Protein 1T9H (pdb70)

Nearest PDB structures (foldseek):
  1t9h-assembly1_A  TM=1.003E+00  e=6.192E-61  Bacillus subtilis
  6zhm-assembly1_A  TM=9.299E-01  e=3.431E-29  Staphylococcus aureus subsp. aureus USA300
  6zjo-assembly1_B  TM=9.235E-01  e=2.022E-28  Staphylococcus aureus subsp. aureus USA300_FPR3757
  6zjo-assembly1_A  TM=9.291E-01  e=5.060E-28  Staphylococcus aureus subsp. aureus USA300_FPR3757
  1u0l-assembly3_C  TM=9.067E-01  e=1.145E-26  Thermotoga maritima

Foldseek 3Di:
DDPPPQPDWAKFFFFDDPDQWTWTFGPPDVDGDTATEGAPPAAPPPPDDDFGGWIFTWGDDPPDHIYTHDTDDFPFFAVVQTHTQAAEEEAEEECPPPHDDVLQVLLVLLVQLVGVYAYAYEYEQLVVDDDVVSVVVVVVVQVQVVVLPHHYYYYYLVGCLCVVVNLVVAAPGEYAYAYDPVRRLSSLCSQQPVVPRWGWHCPSNHTYINDHGCPDRDPVPDALLRRQVSRSQSVVQQVQAPDPSDSPDPDPRGRSVVCCVVVVHPPVSVVSSVVVSVSNVVVDDDD

Organism: Bacillus subtilis (strain 168) (NCBI:txid224308)

Secondary structure (DSSP, 8-state):
----TTSS--EEEEEEEETTEEEEEE-SSSS-EEEEEES-SS--S--PPP-BT-EEEEE--TTS-EEEEEEPPPS-EETTTTEE---EEEEEEESTTTTP-HHHHHHHHHHHHTTT-EEEEEEE-GGG---HHHHHHHHHHHHHHHHHT--EEE--HHHHTT-TTTGGGGTTSEEEEEESHHHHHHHHHHHH---PPP-EEEETTEEEESS-S-SS---TT--HHHHGGGSHHHHHHGGG-SSTT--SSS-SS-HHHHHHHHTSS-HHHHHHHHHHHHHHHTTS---

Radius of gyration: 22.07 Å; Cα contacts (8 Å, |Δi|>4): 524; chains: 1; bounding box: 51×62×54 Å

CATH classification: 2.40.50.140 (+2 more: 3.40.50.300, 1.10.40.50)

Solvent-accessible surface area: 15959 Å² total; per-residue (Å²): 144,240,139,131,101,60,142,92,119,11,94,12,57,0,19,58,15,88,104,31,40,18,46,0,11,15,103,82,103,152,48,97,109,74,19,71,0,76,0,108,57,78,18,96,198,71,173,69,88,5,25,0,3,0,84,1,15,10,53,13,80,90,142,138,68,0,67,0,22,80,21,78,168,52,103,17,76,8,123,176,14,47,0,0,8,3,52,6,0,0,0,0,1,0,2,31,118,86,92,22,44,14,43,61,0,0,55,12,1,2,12,0,44,47,43,115,5,92,4,0,0,0,2,5,36,23,75,86,26,165,88,116,105,47,49,76,66,6,74,54,55,1,78,24,2,87,116,34,64,20,62,6,45,44,16,36,43,193,91,9,60,66,1,74,89,0,61,90,42,1,113,113,84,3,0,0,0,2,14,26,81,56,11,2,117,56,4,4,118,53,11,33,66,176,189,230,70,4,51,4,48,66,20,57,31,4,6,0,0,47,44,42,4,17,94,74,36,111,5,85,135,10,62,59,95,84,0,10,150,10,2,17,21,1,84,110,54,42,101,79,16,126,103,238,67,14,28,7,34,194,40,85,150,8,17,0,53,89,3,19,133,98,58,105,8,84,100,36,3,29,63,18,2,49,100,2,1,68,60,3,82,105,97,106,97,213,257

InterPro domains:
  IPR004881 Ribosome biogenesis GTPase RsgA [MF_01820] (2-295)
  IPR004881 Ribosome biogenesis GTPase RsgA [PTHR32120] (3-295)
  IPR004881 Ribosome biogenesis GTPase RsgA [TIGR00157] (43-289)
  IPR004881 Ribosome biogenesis GTPase RsgA [cd01854] (77-288)
  IPR010914 RsgA GTPase domain [PF03193] (63-230)
  IPR010914 RsgA GTPase domain [PS50936] (76-226)
  IPR012340 Nucleic acid-binding, OB-fold [G3DSA:2.40.50.140] (1-65)
  IPR012340 Nucleic acid-binding, OB-fold [SSF50249] (1-66)
  IPR027417 P-loop containing nucleoside triphosphate hydrolase [G3DSA:3.40.50.300] (66-230)
  IPR027417 P-loop containing nucleoside triphosphate hydrolase [SSF52540] (68-295)
  IPR030378 Circularly permuted (CP)-type guanine nucleotide-binding (G) domain [PS51721] (67-228)
  IPR031944 Ribosome biogenesis GTPase RsgA, N-terminal [PF16745] (3-60)
  IPR031944 Ribosome biogenesis GTPase RsgA, N-terminal [cd04466] (2-72)

B-factor: mean 27.28, std 12.01, range [7.61, 81.47]

Sequence (287 aa):
ARHHHHHHMPEGKIIKALSGFYYVLDESEDSDKVIQCRGRGIFRKNKITPLVGDYVVYQAENDKEGYLMEIKERTNELIRPPICNVDQAVLVFSAVQPSFSTALLDRFLVLVEANDIQPIICITKMDLIEDQDTEDTIQAYAEDYRNIGYDVYLTSSKDQDSLADIIPHFQDKTTVFAGQSGVGKSSLLNAISPTRHVELIHTSGGLVADTPGFSSLEFTDIEEEELGYTFPDIREKSSSCKFRGCLHLKEPKCAVKQAVEDGELKQYRYDHYVEFMTEIKDRKPRY

Structure (mmCIF, N/CA/C/O backbone):
data_1T9H
#
_entry.id   1T9H
#
_cell.length_a   47.970
_cell.length_b   47.970
_cell.length_c   279.890
_cell.angle_alpha   90.00
_cell.angle_beta   90.00
_cell.angle_gamma   90.00
#
_symmetry.space_group_name_H-M   'P 43 21 2'
#
loop_
_entity.id
_entity.type
_entity.pdbx_description
1 polymer 'Probable GTPase engC'
2 non-polymer 'URANYL (VI) ION'
3 non-polymer 'ZINC ION'
4 non-polymer 'CALCIUM ION'
5 non-polymer 'ACETATE ION'
6 water water
#
loop_
_atom_site.group_PDB
_atom_site.id
_atom_site.type_symbol
_atom_site.label_atom_id
_atom_site.label_alt_id
_atom_site.label_comp_id
_atom_site.label_asym_id
_atom_site.label_entity_id
_atom_site.label_seq_id
_atom_site.pdbx_PDB_ins_code
_atom_site.Cartn_x
_atom_site.Cartn_y
_atom_site.Cartn_z
_atom_site.occupancy
_atom_site.B_iso_or_equiv
_atom_site.auth_seq_id
_atom_site.auth_comp_id
_atom_site.auth_asym_id
_atom_site.auth_atom_id
_atom_site.pdbx_PDB_model_num
ATOM 1 N N . ALA A 1 2 ? 7.332 -16.302 -18.798 1.00 26.49 -7 ALA A N 1
ATOM 2 C CA . ALA A 1 2 ? 7.104 -16.777 -17.399 1.00 25.35 -7 ALA A CA 1
ATOM 3 C C . ALA A 1 2 ? 8.356 -16.579 -16.547 1.00 23.42 -7 ALA A C 1
ATOM 4 O O . ALA A 1 2 ? 9.457 -16.439 -17.078 1.00 23.39 -7 ALA A O 1
ATOM 6 N N . ARG A 1 3 ? 8.176 -16.586 -15.229 1.00 21.25 -6 ARG A N 1
ATOM 7 C CA . ARG A 1 3 ? 9.261 -16.350 -14.281 1.00 20.99 -6 ARG A CA 1
ATOM 8 C C . ARG A 1 3 ? 10.077 -17.626 -14.201 1.00 17.99 -6 ARG A C 1
ATOM 9 O O . ARG A 1 3 ? 9.514 -18.710 -14.090 1.00 17.97 -6 ARG A O 1
ATOM 17 N N . HIS A 1 4 ? 11.398 -17.503 -14.286 1.00 15.52 -5 HIS A N 1
ATOM 18 C CA . HIS A 1 4 ? 12.280 -18.641 -14.065 1.00 12.62 -5 HIS A CA 1
ATOM 19 C C . HIS A 1 4 ? 13.630 -18.177 -13.604 1.00 12.87 -5 HIS A C 1
ATOM 20 O O . HIS A 1 4 ? 14.035 -17.046 -13.884 1.00 11.80 -5 HIS A O 1
ATOM 27 N N . HIS A 1 5 ? 14.305 -19.064 -12.891 1.00 10.77 -4 HIS A N 1
ATOM 28 C CA . HIS A 1 5 ? 15.649 -18.809 -12.357 1.00 12.52 -4 HIS A CA 1
ATOM 29 C C . HIS A 1 5 ? 15.825 -17.524 -11.559 1.00 14.83 -4 HIS A C 1
ATOM 30 O O . HIS A 1 5 ? 16.887 -16.904 -11.563 1.00 15.17 -4 HIS A O 1
ATOM 37 N N . HIS A 1 6 ? 14.776 -17.190 -10.820 1.00 16.41 -3 HIS A N 1
ATOM 38 C CA . HIS A 1 6 ? 14.743 -16.048 -9.920 1.00 19.18 -3 HIS A CA 1
ATOM 39 C C . HIS A 1 6 ? 15.893 -16.036 -8.910 1.00 18.64 -3 HIS A C 1
ATOM 40 O O . HIS A 1 6 ? 16.383 -14.969 -8.526 1.00 18.87 -3 HIS A O 1
ATOM 47 N N . HIS A 1 7 ? 16.348 -17.218 -8.501 1.00 17.36 -2 HIS A N 1
ATOM 48 C CA . HIS A 1 7 ? 17.330 -17.312 -7.420 1.00 16.03 -2 HIS A CA 1
ATOM 49 C C . HIS A 1 7 ? 18.786 -17.184 -7.872 1.00 18.75 -2 HIS A C 1
ATOM 50 O O . HIS A 1 7 ? 19.710 -17.183 -7.041 1.00 21.84 -2 HIS A O 1
ATOM 57 N N . HIS A 1 8 ? 18.994 -17.066 -9.181 1.00 16.97 -1 HIS A N 1
ATOM 58 C CA . HIS A 1 8 ? 20.341 -16.962 -9.746 1.00 17.72 -1 HIS A CA 1
ATOM 59 C C . HIS A 1 8 ? 20.776 -15.501 -9.921 1.00 19.52 -1 HIS A C 1
ATOM 60 O O . HIS A 1 8 ? 21.160 -15.055 -11.002 1.00 19.75 -1 HIS A O 1
ATOM 67 N N . HIS A 1 9 ? 20.681 -14.762 -8.829 1.00 21.52 0 HIS A N 1
ATOM 68 C CA . HIS A 1 9 ? 21.246 -13.427 -8.746 1.00 24.99 0 HIS A CA 1
ATOM 69 C C . HIS A 1 9 ? 21.687 -13.210 -7.307 1.00 25.18 0 HIS A C 1
ATOM 70 O O . HIS A 1 9 ? 21.558 -14.114 -6.472 1.00 25.13 0 HIS A O 1
ATOM 77 N N . MET A 1 10 ? 22.240 -12.033 -7.041 1.00 26.18 1 MET A N 1
ATOM 78 C CA . MET A 1 10 ? 22.734 -11.664 -5.721 1.00 27.66 1 MET A CA 1
ATOM 79 C C . MET A 1 10 ? 21.879 -10.506 -5.188 1.00 25.69 1 MET A C 1
ATOM 80 O O . MET A 1 10 ? 22.242 -9.333 -5.324 1.00 25.59 1 MET A O 1
ATOM 85 N N . PRO A 1 11 ? 20.723 -10.835 -4.616 1.00 23.40 2 PRO A N 1
ATOM 86 C CA . PRO A 1 11 ? 19.812 -9.809 -4.121 1.00 21.93 2 PRO A CA 1
ATOM 87 C C . PRO A 1 11 ? 20.353 -9.100 -2.881 1.00 21.82 2 PRO A C 1
ATOM 88 O O . PRO A 1 11 ? 21.306 -9.566 -2.251 1.00 20.14 2 PRO A O 1
ATOM 92 N N . GLU A 1 12 ? 19.726 -7.979 -2.550 1.00 22.49 3 GLU A N 1
ATOM 93 C CA . GLU A 1 12 ? 20.095 -7.194 -1.393 1.00 23.83 3 GLU A CA 1
ATOM 94 C C . GLU A 1 12 ? 18.888 -7.004 -0.497 1.00 22.36 3 GLU A C 1
ATOM 95 O O . GLU A 1 12 ? 17.745 -7.061 -0.943 1.00 20.57 3 GLU A O 1
ATOM 101 N N . GLY A 1 13 ? 19.159 -6.823 0.789 1.00 20.31 4 GLY A N 1
ATOM 102 C CA . GLY A 1 13 ? 18.109 -6.584 1.760 1.00 17.99 4 GLY A CA 1
ATOM 103 C C . GLY A 1 13 ? 18.696 -6.086 3.059 1.00 17.53 4 GLY A C 1
ATOM 104 O O . GLY A 1 13 ? 19.873 -5.744 3.120 1.00 18.69 4 GLY A O 1
ATOM 105 N N . LYS A 1 14 ? 17.855 -6.046 4.081 1.00 17.71 5 LYS A N 1
ATOM 106 C CA . LYS A 1 14 ? 18.230 -5.582 5.408 1.00 17.14 5 LYS A CA 1
ATOM 107 C C . LYS A 1 14 ? 17.887 -6.647 6.445 1.00 16.43 5 LYS A C 1
ATOM 108 O O . LYS A 1 14 ? 16.796 -7.231 6.420 1.00 16.31 5 LYS A O 1
ATOM 114 N N . ILE A 1 15 ? 18.816 -6.907 7.360 1.00 17.37 6 ILE A N 1
ATOM 115 C CA . ILE A 1 15 ? 18.525 -7.812 8.476 1.00 16.70 6 ILE A CA 1
ATOM 116 C C . ILE A 1 15 ? 17.528 -7.148 9.431 1.00 16.87 6 ILE A C 1
ATOM 117 O O . ILE A 1 15 ? 17.803 -6.074 9.997 1.00 15.66 6 ILE A O 1
ATOM 122 N N . ILE A 1 16 ? 16.381 -7.794 9.619 1.00 15.91 7 ILE A N 1
ATOM 123 C CA . ILE A 1 16 ? 15.332 -7.277 10.514 1.00 16.72 7 ILE A CA 1
ATOM 124 C C . ILE A 1 16 ? 15.169 -8.076 11.809 1.00 17.28 7 ILE A C 1
ATOM 125 O O . ILE A 1 16 ? 14.500 -7.628 12.723 1.00 15.75 7 ILE A O 1
ATOM 130 N N . LYS A 1 17 ? 15.767 -9.266 11.872 1.00 17.09 8 LYS A N 1
ATOM 131 C CA . LYS A 1 17 ? 15.732 -10.109 13.061 1.00 19.29 8 LYS A CA 1
ATOM 132 C C . LYS A 1 17 ? 16.977 -11.001 13.034 1.00 17.66 8 LYS A C 1
ATOM 133 O O . LYS A 1 17 ? 17.436 -11.421 11.975 1.00 16.16 8 LYS A O 1
ATOM 139 N N . ALA A 1 18 ? 17.531 -11.261 14.208 1.00 18.13 9 ALA A N 1
ATOM 140 C CA . ALA A 1 18 ? 18.697 -12.115 14.340 1.00 16.03 9 ALA A CA 1
ATOM 141 C C . ALA A 1 18 ? 18.446 -12.937 15.581 1.00 15.61 9 ALA A C 1
ATOM 142 O O . ALA A 1 18 ? 18.333 -12.397 16.684 1.00 17.65 9 ALA A O 1
ATOM 144 N N . LEU A 1 19 ? 18.278 -14.237 15.403 1.00 14.94 10 LEU A N 1
ATOM 145 C CA . LEU A 1 19 ? 17.899 -15.092 16.515 1.00 15.06 10 LEU A CA 1
ATOM 146 C C . LEU A 1 19 ? 18.414 -16.498 16.305 1.00 13.34 10 LEU A C 1
ATOM 147 O O . LEU A 1 19 ? 18.232 -17.097 15.235 1.00 15.32 10 LEU A O 1
ATOM 152 N N . SER A 1 20 ? 19.088 -16.999 17.335 1.00 13.95 11 SER A N 1
ATOM 153 C CA . SER A 1 20 ? 19.474 -18.395 17.440 1.00 13.10 11 SER A CA 1
ATOM 154 C C . SER A 1 20 ? 20.241 -18.958 16.258 1.00 14.67 11 SER A C 1
ATOM 155 O O . SER A 1 20 ? 20.108 -20.137 15.941 1.00 17.20 11 SER A O 1
ATOM 158 N N . GLY A 1 21 ? 21.092 -18.126 15.670 1.00 14.95 12 GLY A N 1
ATOM 159 C CA . GLY A 1 21 ? 21.935 -18.543 14.561 1.00 16.48 12 GLY A CA 1
ATOM 160 C C . GLY A 1 21 ? 21.387 -18.244 13.169 1.00 16.11 12 GLY A C 1
ATOM 161 O O . GLY A 1 21 ? 22.014 -18.598 12.176 1.00 18.98 12 GLY A O 1
ATOM 162 N N . PHE A 1 22 ? 20.219 -17.605 13.088 1.00 15.49 13 PHE A N 1
ATOM 163 C CA . PHE A 1 22 ? 19.640 -17.193 11.808 1.00 12.06 13 PHE A CA 1
ATOM 164 C C . PHE A 1 22 ? 19.519 -15.676 11.738 1.00 14.36 13 PHE A C 1
ATOM 165 O O . PHE A 1 22 ? 19.421 -15.004 12.764 1.00 15.30 13 PHE A O 1
ATOM 173 N N . TYR A 1 23 ? 19.518 -15.158 10.517 1.00 15.04 14 TYR A N 1
ATOM 174 C CA . TYR A 1 23 ? 19.377 -13.754 10.221 1.00 15.16 14 TYR A CA 1
ATOM 175 C C . TYR A 1 23 ? 18.255 -13.635 9.211 1.00 16.26 14 TYR A C 1
ATOM 176 O O . TYR A 1 23 ? 18.297 -14.271 8.166 1.00 17.33 14 TYR A O 1
ATOM 185 N N . TYR A 1 24 ? 17.237 -12.844 9.536 1.00 16.13 15 TYR A N 1
ATOM 186 C CA . TYR A 1 24 ? 16.046 -12.744 8.697 1.00 16.13 15 TYR A CA 1
ATOM 187 C C . TYR A 1 24 ? 16.162 -11.467 7.913 1.00 15.97 15 TYR A C 1
ATOM 188 O O . TYR A 1 24 ? 16.263 -10.382 8.487 1.00 15.44 15 TYR A O 1
ATOM 197 N N . VAL A 1 25 ? 16.166 -11.619 6.591 1.00 15.44 16 VAL A N 1
ATOM 198 C CA . VAL A 1 25 ? 16.476 -10.541 5.653 1.00 16.25 16 VAL A CA 1
ATOM 199 C C . VAL A 1 25 ? 15.216 -10.126 4.919 1.00 18.37 16 VAL A C 1
ATOM 200 O O . VAL A 1 25 ? 14.573 -10.960 4.268 1.00 17.50 16 VAL A O 1
ATOM 204 N N . LEU A 1 26 ? 14.882 -8.846 5.027 1.00 17.14 17 LEU A N 1
ATOM 205 C CA . LEU A 1 26 ? 13.763 -8.258 4.312 1.00 18.64 17 LEU A CA 1
ATOM 206 C C . LEU A 1 26 ? 14.243 -7.772 2.953 1.00 20.11 17 LEU A C 1
ATOM 207 O O . LEU A 1 26 ? 15.183 -6.990 2.851 1.00 18.56 17 LEU A O 1
ATOM 212 N N . ASP A 1 27 ? 13.583 -8.247 1.906 1.00 22.61 18 ASP A N 1
ATOM 213 C CA . ASP A 1 27 ? 13.907 -7.886 0.538 1.00 25.60 18 ASP A CA 1
ATOM 214 C C . ASP A 1 27 ? 12.652 -7.279 -0.089 1.00 29.93 18 ASP A C 1
ATOM 215 O O . ASP A 1 27 ? 11.659 -7.969 -0.304 1.00 30.11 18 ASP A O 1
ATOM 220 N N . GLU A 1 28 ? 12.713 -5.973 -0.342 1.00 34.58 19 GLU A N 1
ATOM 221 C CA . GLU A 1 28 ? 11.623 -5.215 -0.964 1.00 39.44 19 GLU A CA 1
ATOM 222 C C . GLU A 1 28 ? 11.796 -5.114 -2.489 1.00 42.85 19 GLU A C 1
ATOM 223 O O . GLU A 1 28 ? 10.911 -4.597 -3.173 1.00 43.68 19 GLU A O 1
ATOM 229 N N . SER A 1 29 ? 12.915 -5.617 -3.020 1.00 46.76 20 SER A N 1
ATOM 230 C CA . SER A 1 29 ? 13.280 -5.408 -4.431 1.00 50.84 20 SER A CA 1
ATOM 231 C C . SER A 1 29 ? 12.718 -6.472 -5.369 1.00 54.30 20 SER A C 1
ATOM 232 O O . SER A 1 29 ? 13.458 -7.260 -5.961 1.00 54.58 20 SER A O 1
ATOM 235 N N . GLU A 1 30 ? 11.395 -6.471 -5.472 1.00 58.43 21 GLU A N 1
ATOM 236 C CA . GLU A 1 30 ? 10.622 -7.245 -6.445 1.00 60.68 21 GLU A CA 1
ATOM 237 C C . GLU A 1 30 ? 9.191 -7.017 -5.987 1.00 62.17 21 GLU A C 1
ATOM 238 O O . GLU A 1 30 ? 8.982 -6.561 -4.860 1.00 62.50 21 GLU A O 1
ATOM 244 N N . ASP A 1 31 ? 8.208 -7.298 -6.836 1.00 63.45 22 ASP A N 1
ATOM 245 C CA . ASP A 1 31 ? 6.799 -7.150 -6.445 1.00 64.25 22 ASP A CA 1
ATOM 246 C C . ASP A 1 31 ? 6.540 -7.638 -5.013 1.00 63.82 22 ASP A C 1
ATOM 247 O O . ASP A 1 31 ? 5.722 -7.060 -4.294 1.00 64.16 22 ASP A O 1
ATOM 252 N N . SER A 1 32 ? 7.255 -8.690 -4.611 1.00 62.63 23 SER A N 1
ATOM 253 C CA . SER A 1 32 ? 7.119 -9.288 -3.281 1.00 61.02 23 SER A CA 1
ATOM 254 C C . SER A 1 32 ? 7.685 -8.448 -2.132 1.00 58.09 23 SER A C 1
ATOM 255 O O . SER A 1 32 ? 8.660 -7.718 -2.298 1.00 57.86 23 SER A O 1
ATOM 258 N N . ASP A 1 33 ? 7.033 -8.552 -0.974 1.00 55.07 24 ASP A N 1
ATOM 259 C CA . ASP A 1 33 ? 7.665 -8.285 0.316 1.00 52.06 24 ASP A CA 1
ATOM 260 C C . ASP A 1 33 ? 7.983 -9.655 0.890 1.00 47.92 24 ASP A C 1
ATOM 261 O O . ASP A 1 33 ? 7.076 -10.391 1.281 1.00 48.26 24 ASP A O 1
ATOM 266 N N . LYS A 1 34 ? 9.268 -9.994 0.928 1.00 42.64 25 LYS A N 1
ATOM 267 C CA . LYS A 1 34 ? 9.721 -11.322 1.327 1.00 37.25 25 LYS A CA 1
ATOM 268 C C . LYS A 1 34 ? 10.732 -11.225 2.450 1.00 30.92 25 LYS A C 1
ATOM 269 O O . LYS A 1 34 ? 11.612 -10.381 2.408 1.00 27.23 25 LYS A O 1
ATOM 275 N N . VAL A 1 35 ? 10.596 -12.102 3.441 1.00 26.16 26 VAL A N 1
ATOM 276 C CA . VAL A 1 35 ? 11.580 -12.246 4.512 1.00 23.42 26 VAL A CA 1
ATOM 277 C C . VAL A 1 35 ? 12.258 -13.615 4.380 1.00 22.19 26 VAL A C 1
ATOM 278 O O . VAL A 1 35 ? 11.588 -14.650 4.427 1.00 23.62 26 VAL A O 1
ATOM 282 N N . ILE A 1 36 ? 13.583 -13.596 4.211 1.00 19.52 27 ILE A N 1
ATOM 283 C CA . ILE A 1 36 ? 14.380 -14.773 3.910 1.00 19.31 27 ILE A CA 1
ATOM 284 C C . ILE A 1 36 ? 15.219 -15.130 5.142 1.00 19.15 27 ILE A C 1
ATOM 285 O O . ILE A 1 36 ? 15.999 -14.308 5.623 1.00 20.37 27 ILE A O 1
ATOM 293 N N . GLN A 1 37 ? 15.054 -16.360 5.625 1.00 18.16 28 GLN A N 1
ATOM 294 C CA . GLN A 1 37 ? 15.815 -16.902 6.748 1.00 18.46 28 GLN A CA 1
ATOM 295 C C . GLN A 1 37 ? 17.197 -17.282 6.233 1.00 17.25 28 GLN A C 1
ATOM 296 O O . GLN A 1 37 ? 17.294 -18.117 5.334 1.00 18.25 28 GLN A O 1
ATOM 302 N N . CYS A 1 38 ? 18.254 -16.672 6.772 1.00 17.52 29 CYS A N 1
ATOM 303 C CA . CYS A 1 38 ? 19.633 -16.902 6.291 1.00 17.37 29 CYS A CA 1
ATOM 304 C C . CYS A 1 38 ? 20.581 -17.377 7.386 1.00 17.78 29 CYS A C 1
ATOM 305 O O . CYS A 1 38 ? 20.411 -17.037 8.552 1.00 16.54 29 CYS A O 1
ATOM 308 N N . ARG A 1 39 ? 21.580 -18.158 6.981 1.00 16.51 30 ARG A N 1
ATOM 309 C CA . ARG A 1 39 ? 22.765 -18.454 7.802 1.00 18.68 30 ARG A CA 1
ATOM 310 C C . ARG A 1 39 ? 23.824 -17.443 7.405 1.00 21.84 30 ARG A C 1
AT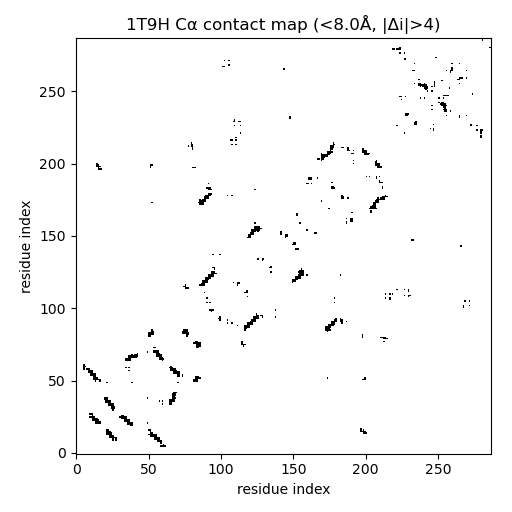OM 311 O O . ARG A 1 39 ? 23.819 -16.959 6.278 1.00 18.68 30 ARG A O 1
ATOM 319 N N . GLY A 1 40 ? 24.750 -17.147 8.307 1.00 27.17 31 GLY A N 1
ATOM 320 C CA . GLY A 1 40 ? 25.740 -16.108 8.053 1.00 34.41 31 GLY A CA 1
ATOM 321 C C . GLY A 1 40 ? 27.061 -16.626 7.531 1.00 40.71 31 GLY A C 1
ATOM 322 O O . GLY A 1 40 ? 28.002 -15.854 7.329 1.00 42.82 31 GLY A O 1
ATOM 323 N N . ARG A 1 41 ? 27.112 -17.925 7.256 1.00 46.92 32 ARG A N 1
ATOM 324 C CA . ARG A 1 41 ? 28.354 -18.684 7.335 1.00 52.20 32 ARG A CA 1
ATOM 325 C C . ARG A 1 41 ? 28.888 -19.161 5.996 1.00 56.41 32 ARG A C 1
ATOM 326 O O . ARG A 1 41 ? 30.103 -19.283 5.822 1.00 56.88 32 ARG A O 1
ATOM 334 N N . GLY A 1 42 ? 27.984 -19.416 5.052 1.00 60.96 33 GLY A N 1
ATOM 335 C CA . GLY A 1 42 ? 28.337 -19.981 3.751 1.00 64.58 33 GLY A CA 1
ATOM 336 C C . GLY A 1 42 ? 29.340 -19.219 2.892 1.00 68.09 33 GLY A C 1
ATOM 337 O O . GLY A 1 42 ? 29.666 -19.659 1.788 1.00 69.28 33 GLY A O 1
ATOM 338 N N . ILE A 1 43 ? 29.819 -18.076 3.384 1.00 71.05 34 ILE A N 1
ATOM 339 C CA . ILE A 1 43 ? 30.797 -17.247 2.661 1.00 72.88 34 ILE A CA 1
ATOM 340 C C . ILE A 1 43 ? 31.427 -16.369 3.735 1.00 73.55 34 ILE A C 1
ATOM 341 O O . ILE A 1 43 ? 32.616 -16.497 4.024 1.00 73.54 34 ILE A O 1
ATOM 346 N N . PHE A 1 44 ? 30.742 -15.567 4.411 1.00 74.19 35 PHE A N 1
ATOM 347 C CA . PHE A 1 44 ? 31.107 -14.244 4.906 1.00 74.92 35 PHE A CA 1
ATOM 348 C C . PHE A 1 44 ? 32.326 -14.204 5.839 1.00 74.12 35 PHE A C 1
ATOM 349 O O . PHE A 1 44 ? 32.474 -13.276 6.631 1.00 73.94 35 PHE A O 1
ATOM 357 N N . ARG A 1 45 ? 33.198 -15.207 5.732 1.00 73.23 36 ARG A N 1
ATOM 358 C CA . ARG A 1 45 ? 34.411 -15.293 6.540 1.00 72.03 36 ARG A CA 1
ATOM 359 C C . ARG A 1 45 ? 35.531 -15.906 5.687 1.00 70.95 36 ARG A C 1
ATOM 360 O O . ARG A 1 45 ? 35.234 -16.662 4.760 1.00 71.42 36 ARG A O 1
ATOM 368 N N . LYS A 1 46 ? 36.808 -15.623 5.968 1.00 69.34 37 LYS A N 1
ATOM 369 C CA . LYS A 1 46 ? 37.287 -14.922 7.166 1.00 67.62 37 LYS A CA 1
ATOM 370 C C . LYS A 1 46 ? 36.797 -13.479 7.287 1.00 65.51 37 LYS A C 1
ATOM 371 O O . LYS A 1 46 ? 37.175 -12.612 6.496 1.00 65.70 37 LYS A O 1
ATOM 377 N N . ASN A 1 47 ? 35.952 -13.252 8.293 1.00 62.84 38 ASN A N 1
ATOM 378 C CA . ASN A 1 47 ? 35.402 -11.938 8.632 1.00 59.81 38 ASN A CA 1
ATOM 379 C C . ASN A 1 47 ? 34.510 -12.137 9.854 1.00 56.11 38 ASN A C 1
ATOM 380 O O . ASN A 1 47 ? 33.309 -12.399 9.731 1.00 55.95 38 ASN A O 1
ATOM 385 N N . LYS A 1 48 ? 35.113 -12.015 11.031 1.00 51.52 39 LYS A N 1
ATOM 386 C CA . LYS A 1 48 ? 34.468 -12.415 12.279 1.00 48.69 39 LYS A CA 1
ATOM 387 C C . LYS A 1 48 ? 33.371 -11.454 12.743 1.00 45.31 39 LYS A C 1
ATOM 388 O O . LYS A 1 48 ? 32.674 -11.735 13.715 1.00 47.77 39 LYS A O 1
ATOM 394 N N . ILE A 1 49 ? 33.230 -10.3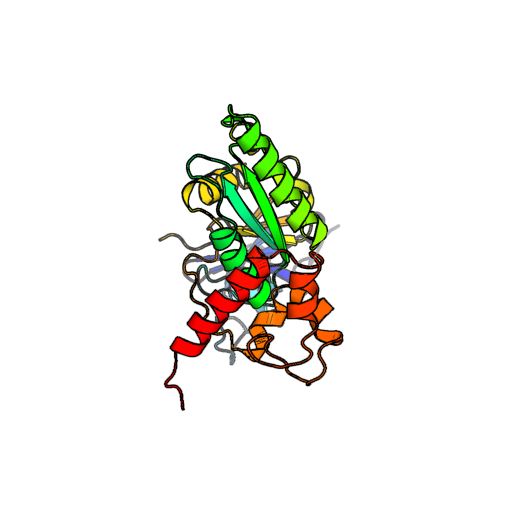19 12.062 1.00 40.27 40 ILE A N 1
ATOM 395 C CA . ILE A 1 49 ? 32.173 -9.351 12.359 1.00 36.55 40 ILE A CA 1
ATOM 396 C C . ILE A 1 49 ? 30.813 -10.028 12.488 1.00 32.68 40 ILE A C 1
ATOM 397 O O . ILE A 1 49 ? 30.376 -10.741 11.585 1.00 33.76 40 ILE A O 1
ATOM 402 N N . THR A 1 50 ? 30.160 -9.831 13.629 1.00 28.20 41 THR A N 1
ATOM 403 C CA . THR A 1 50 ? 28.823 -10.363 13.822 1.00 25.22 41 THR A CA 1
ATOM 404 C C . THR A 1 50 ? 27.818 -9.531 13.037 1.00 21.16 41 THR A C 1
ATOM 405 O O . THR A 1 50 ? 27.813 -8.306 13.164 1.00 19.33 41 THR A O 1
ATOM 409 N N . PRO A 1 51 ? 26.937 -10.162 12.266 1.00 17.32 42 PRO A N 1
ATOM 410 C CA . PRO A 1 51 ? 25.863 -9.410 11.637 1.00 17.90 42 PRO A CA 1
ATOM 411 C C . PRO A 1 51 ? 24.927 -8.855 12.711 1.00 18.25 42 PRO A C 1
ATOM 412 O O . PRO A 1 51 ? 24.770 -9.455 13.784 1.00 17.82 42 PRO A O 1
ATOM 416 N N . LEU A 1 52 ? 24.342 -7.702 12.422 1.00 15.86 43 LEU A N 1
ATOM 417 C CA . LEU A 1 52 ? 23.457 -7.009 13.341 1.00 18.13 43 LEU A CA 1
ATOM 418 C C . LEU A 1 52 ? 22.135 -6.709 12.654 1.00 18.15 43 LEU A C 1
ATOM 419 O O . LEU A 1 52 ? 22.076 -6.501 11.445 1.00 17.87 43 LEU A O 1
ATOM 424 N N . VAL A 1 53 ? 21.082 -6.663 13.453 1.00 17.09 44 VAL A N 1
ATOM 425 C CA . VAL A 1 53 ? 19.807 -6.129 13.023 1.00 16.43 44 VAL A CA 1
ATOM 426 C C . VAL A 1 53 ? 20.044 -4.700 12.480 1.00 16.60 44 VAL A C 1
ATOM 427 O O . VAL A 1 53 ? 20.701 -3.858 13.114 1.00 17.52 44 VAL A O 1
ATOM 431 N N . GLY A 1 54 ? 19.534 -4.465 11.280 1.00 16.74 45 GLY A N 1
ATOM 432 C CA . GLY A 1 54 ? 19.741 -3.212 10.573 1.00 17.18 45 GLY A CA 1
ATOM 433 C C . GLY A 1 54 ? 20.805 -3.254 9.492 1.00 16.21 45 GLY A C 1
ATOM 434 O O . GLY A 1 54 ? 20.893 -2.332 8.680 1.00 14.03 45 GLY A O 1
ATOM 435 N N . ASP A 1 55 ? 21.622 -4.312 9.470 1.00 15.32 46 ASP A N 1
ATOM 436 C CA . ASP A 1 55 ? 22.650 -4.431 8.432 1.00 15.50 46 ASP A CA 1
ATOM 437 C C . ASP A 1 55 ? 22.031 -4.453 7.048 1.00 16.41 46 ASP A C 1
ATOM 438 O O . ASP A 1 55 ? 20.998 -5.080 6.845 1.00 16.53 46 ASP A O 1
ATOM 443 N N . TYR A 1 56 ? 22.677 -3.773 6.106 1.00 15.40 47 TYR A N 1
ATOM 444 C CA . TYR A 1 56 ? 22.347 -3.906 4.688 1.00 18.06 47 TYR A CA 1
ATOM 445 C C . TYR A 1 56 ? 23.252 -5.012 4.170 1.00 18.55 47 TYR A C 1
ATOM 446 O O . TYR A 1 56 ? 24.469 -4.975 4.386 1.00 17.62 47 TYR A O 1
ATOM 455 N N . VAL A 1 57 ? 22.663 -6.019 3.538 1.00 17.43 48 VAL A N 1
ATOM 456 C CA . VAL A 1 57 ? 23.413 -7.205 3.137 1.00 18.52 48 VAL A CA 1
ATOM 457 C C . VAL A 1 57 ? 23.169 -7.593 1.689 1.00 19.54 48 VAL A C 1
ATOM 458 O O . VAL A 1 57 ? 22.139 -7.256 1.106 1.00 16.82 48 VAL A O 1
ATOM 462 N N . VAL A 1 58 ? 24.147 -8.298 1.123 1.00 18.58 49 VAL A N 1
ATOM 463 C CA . VAL A 1 58 ? 23.951 -9.066 -0.098 1.00 18.96 49 VAL A CA 1
ATOM 464 C C . VAL A 1 58 ? 23.784 -10.506 0.381 1.00 18.74 49 VAL A C 1
ATOM 465 O O . VAL A 1 58 ? 24.546 -10.963 1.243 1.00 18.54 49 VAL A O 1
ATOM 469 N N . TYR A 1 59 ? 22.770 -11.193 -0.131 1.00 20.37 50 TYR A N 1
ATOM 470 C CA . TYR A 1 59 ? 22.535 -12.583 0.234 1.00 19.95 50 TYR A CA 1
ATOM 471 C C . TYR A 1 59 ? 22.227 -13.418 -1.007 1.00 20.73 50 TYR A C 1
ATOM 472 O O . TYR A 1 59 ? 21.916 -12.892 -2.077 1.00 19.95 50 TYR A O 1
ATOM 481 N N . GLN A 1 60 ? 22.342 -14.727 -0.842 1.00 19.99 51 GLN A N 1
ATOM 482 C CA . GLN A 1 60 ? 21.987 -15.700 -1.869 1.00 21.71 51 GLN A CA 1
ATOM 483 C C . GLN A 1 60 ? 20.990 -16.667 -1.255 1.00 21.24 51 GLN A C 1
ATOM 484 O O . GLN A 1 60 ? 21.150 -17.090 -0.100 1.00 22.37 51 GLN A O 1
ATOM 490 N N . ALA A 1 61 ? 19.969 -17.021 -2.025 1.00 18.68 52 ALA A N 1
ATOM 491 C CA . ALA A 1 61 ? 18.954 -17.959 -1.574 1.00 20.41 52 ALA A CA 1
ATOM 492 C C . ALA A 1 61 ? 18.356 -18.721 -2.739 1.00 21.00 52 ALA A C 1
ATOM 493 O O . ALA A 1 61 ? 18.073 -18.132 -3.770 1.00 23.54 52 ALA A O 1
ATOM 495 N N . GLU A 1 62 ? 18.162 -20.021 -2.546 1.00 17.30 53 GLU A N 1
ATOM 496 C CA . GLU A 1 62 ? 17.585 -20.913 -3.547 1.00 16.86 53 GLU A CA 1
ATOM 497 C C . GLU A 1 62 ? 16.208 -21.388 -3.108 1.00 17.33 53 GLU A C 1
ATOM 498 O O . GLU A 1 62 ? 15.833 -21.244 -1.952 1.00 19.59 53 GLU A O 1
ATOM 504 N N . ASN A 1 63 ? 15.460 -21.952 -4.041 1.00 19.70 54 ASN A N 1
ATOM 505 C CA . ASN A 1 63 ? 14.076 -22.367 -3.797 1.00 24.97 54 ASN A CA 1
ATOM 506 C C . ASN A 1 63 ? 13.996 -23.344 -2.630 1.00 27.38 54 ASN A C 1
ATOM 507 O O . ASN A 1 63 ? 14.768 -24.303 -2.562 1.00 25.76 54 ASN A O 1
ATOM 512 N N . ASP A 1 64 ? 13.075 -23.070 -1.706 1.00 30.75 55 ASP A N 1
ATOM 513 C CA . ASP A 1 64 ? 12.803 -23.941 -0.559 1.00 33.46 55 ASP A CA 1
ATOM 514 C C . ASP A 1 64 ? 14.068 -24.347 0.194 1.00 33.14 55 ASP A C 1
ATOM 515 O O . ASP A 1 64 ? 14.230 -25.502 0.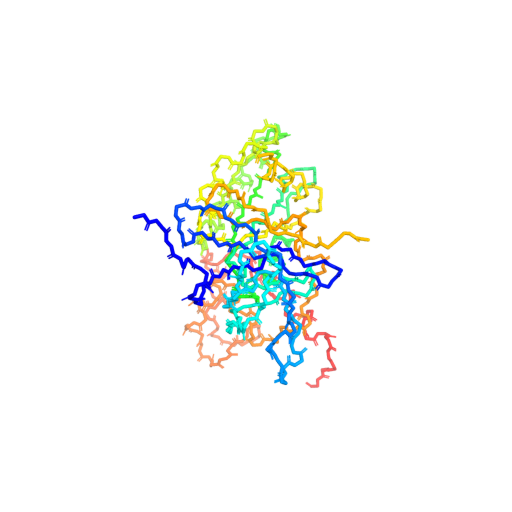597 1.00 35.37 55 ASP A O 1
ATOM 520 N N . LYS A 1 65 ? 14.962 -23.378 0.370 1.00 30.79 56 LYS A N 1
ATOM 521 C CA . LYS A 1 65 ? 16.209 -23.580 1.105 1.00 29.23 56 LYS A CA 1
ATOM 522 C C . LYS A 1 65 ? 16.512 -22.292 1.876 1.00 26.23 56 LYS A C 1
ATOM 523 O O . LYS A 1 65 ? 16.054 -21.211 1.499 1.00 26.03 56 LYS A O 1
ATOM 529 N N . GLU A 1 66 ? 17.264 -22.416 2.967 1.00 22.89 57 GLU A N 1
ATOM 530 C CA . GLU A 1 66 ? 17.715 -21.261 3.725 1.00 22.48 57 GLU A CA 1
ATOM 531 C C . GLU A 1 66 ? 18.702 -20.458 2.871 1.00 19.25 57 GLU A C 1
ATOM 532 O O . GLU A 1 66 ? 19.415 -21.018 2.036 1.00 20.51 57 GLU A O 1
ATOM 538 N N . GLY A 1 67 ? 18.729 -19.154 3.079 1.00 18.32 58 GLY A N 1
ATOM 539 C CA . GLY A 1 67 ? 19.705 -18.294 2.444 1.00 18.23 58 GLY A CA 1
ATOM 540 C C . GLY A 1 67 ? 21.034 -18.222 3.154 1.00 16.83 58 GLY A C 1
ATOM 541 O O . GLY A 1 67 ? 21.206 -18.791 4.231 1.00 18.34 58 GLY A O 1
ATOM 542 N N . TYR A 1 68 ? 21.953 -17.461 2.555 1.00 16.97 59 TYR A N 1
ATOM 543 C CA . TYR A 1 68 ? 23.278 -17.245 3.099 1.00 16.60 59 TYR A CA 1
ATOM 544 C C . TYR A 1 68 ? 23.667 -15.792 2.907 1.00 17.28 59 TYR A C 1
ATOM 545 O O . TYR A 1 68 ? 23.558 -15.262 1.805 1.00 16.99 59 TYR A O 1
ATOM 554 N N . LEU A 1 69 ? 24.109 -15.149 3.977 1.00 19.01 60 LEU A N 1
ATOM 555 C CA . LEU A 1 69 ? 24.639 -13.783 3.865 1.00 18.28 60 LEU A CA 1
ATOM 556 C C . LEU A 1 69 ? 25.957 -13.819 3.097 1.00 21.35 60 LEU A C 1
ATOM 557 O O . LEU A 1 69 ? 26.825 -14.641 3.396 1.00 19.19 60 LEU A O 1
ATOM 562 N N . MET A 1 70 ? 26.109 -12.933 2.109 1.00 20.70 61 MET A N 1
ATOM 563 C CA . MET A 1 70 ? 27.326 -12.885 1.285 1.00 22.34 61 MET A CA 1
ATOM 564 C C . MET A 1 70 ? 28.260 -11.740 1.649 1.00 22.10 61 MET A C 1
ATOM 565 O O . MET A 1 70 ? 29.482 -11.903 1.654 1.00 22.24 61 MET A O 1
ATOM 570 N N . GLU A 1 71 ? 27.676 -10.581 1.924 1.00 22.46 62 GLU A N 1
ATOM 571 C CA . GLU A 1 71 ? 28.435 -9.373 2.190 1.00 23.19 62 GLU A CA 1
ATOM 572 C C . GLU A 1 71 ? 27.587 -8.490 3.095 1.00 22.23 62 GLU A C 1
ATOM 573 O O . GLU A 1 71 ? 26.373 -8.414 2.907 1.00 21.39 62 GLU A O 1
ATOM 579 N N . ILE A 1 72 ? 28.223 -7.862 4.081 1.00 23.13 63 ILE A N 1
ATOM 580 C CA . ILE A 1 72 ? 27.589 -6.826 4.890 1.00 23.54 63 ILE A CA 1
ATOM 581 C C . ILE A 1 72 ? 28.196 -5.500 4.446 1.00 24.04 63 ILE A C 1
ATOM 582 O O . ILE A 1 72 ? 29.414 -5.343 4.446 1.00 22.53 63 ILE A O 1
ATOM 587 N N . LYS A 1 73 ? 27.339 -4.552 4.084 1.00 23.69 64 LYS A N 1
ATOM 588 C CA . LYS A 1 73 ? 27.765 -3.223 3.666 1.00 24.41 64 LYS A CA 1
ATOM 589 C C . LYS A 1 73 ? 28.302 -2.425 4.853 1.00 22.73 64 LYS A C 1
ATOM 590 O O . LYS A 1 73 ? 27.975 -2.706 6.009 1.00 21.42 64 LYS A O 1
ATOM 596 N N . GLU A 1 74 ? 29.112 -1.412 4.566 1.00 23.31 65 GLU A N 1
ATOM 597 C CA . GLU A 1 74 ? 29.680 -0.577 5.613 1.00 23.72 65 GLU A CA 1
ATOM 598 C C . GLU A 1 74 ? 28.550 0.078 6.410 1.00 21.75 65 GLU A C 1
ATOM 599 O O . GLU A 1 74 ? 27.602 0.594 5.829 1.00 19.92 65 GLU A O 1
ATOM 605 N N . ARG A 1 75 ? 28.652 0.046 7.735 1.00 20.34 66 ARG A N 1
ATOM 606 C CA . ARG A 1 75 ? 27.603 0.599 8.596 1.00 19.37 66 ARG A CA 1
ATOM 607 C C . ARG A 1 75 ? 27.744 2.102 8.774 1.00 19.85 66 ARG A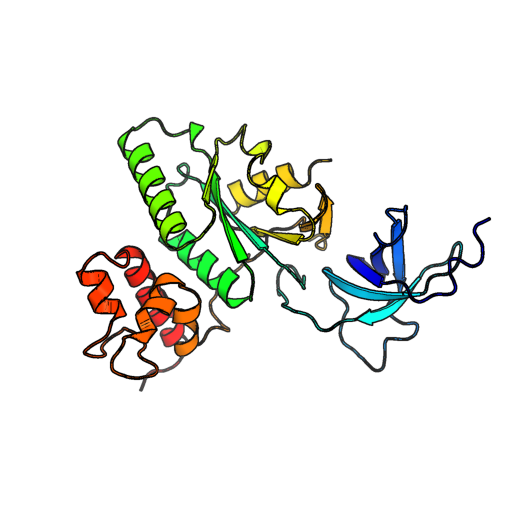 C 1
ATOM 608 O O . ARG A 1 75 ? 28.852 2.606 9.000 1.00 20.44 66 ARG A O 1
ATOM 616 N N . THR A 1 76 ? 26.617 2.806 8.696 1.00 17.24 67 THR A N 1
ATOM 617 C CA . THR A 1 76 ? 26.601 4.259 8.904 1.00 18.79 67 THR A CA 1
ATOM 618 C C . THR A 1 76 ? 26.686 4.610 10.387 1.00 18.11 67 THR A C 1
ATOM 619 O O . THR A 1 76 ? 27.243 5.647 10.753 1.00 20.46 67 THR A O 1
ATOM 623 N N . ASN A 1 77 ? 26.130 3.750 11.242 1.00 20.86 68 ASN A N 1
ATOM 624 C CA . ASN A 1 77 ? 26.202 3.920 12.690 1.00 20.21 68 ASN A CA 1
ATOM 625 C C . ASN A 1 77 ? 25.881 2.584 13.341 1.00 20.97 68 ASN A C 1
ATOM 626 O O . ASN A 1 77 ? 25.506 1.641 12.643 1.00 17.96 68 ASN A O 1
ATOM 631 N N . GLU A 1 78 ? 26.051 2.509 14.658 1.00 21.07 69 GLU A N 1
ATOM 632 C CA . GLU A 1 78 ? 25.835 1.285 15.407 1.00 24.60 69 GLU A CA 1
ATOM 633 C C . GLU A 1 78 ? 25.550 1.631 16.854 1.00 24.38 69 GLU A C 1
ATOM 634 O O . GLU A 1 78 ? 26.353 2.309 17.500 1.00 26.73 69 GLU A O 1
ATOM 640 N N . LEU A 1 79 ? 24.406 1.175 17.357 1.00 24.46 70 LEU A N 1
ATOM 641 C CA . LEU A 1 79 ? 24.056 1.335 18.761 1.00 25.79 70 LEU A CA 1
ATOM 642 C C . LEU A 1 79 ? 24.410 0.059 19.483 1.00 28.08 70 LEU A C 1
ATOM 643 O O . LEU A 1 79 ? 24.410 -1.025 18.894 1.00 28.37 70 LEU A O 1
ATOM 648 N N . ILE A 1 80 ? 24.705 0.183 20.766 1.00 32.22 71 ILE A N 1
ATOM 649 C CA . ILE A 1 80 ? 25.178 -0.957 21.542 1.00 34.46 71 ILE A CA 1
ATOM 650 C C . ILE A 1 80 ? 24.017 -1.664 22.231 1.00 35.19 71 ILE A C 1
ATOM 651 O O . ILE A 1 80 ? 23.925 -2.889 22.193 1.00 35.97 71 ILE A O 1
ATOM 656 N N . ARG A 1 81 ? 23.130 -0.897 22.851 1.00 36.01 72 ARG A N 1
ATOM 657 C CA . ARG A 1 81 ? 21.948 -1.465 23.490 1.00 38.93 72 ARG A CA 1
ATOM 658 C C . ARG A 1 81 ? 20.732 -0.645 23.068 1.00 37.38 72 ARG A C 1
ATOM 659 O O . ARG A 1 81 ? 20.686 0.550 23.364 1.00 38.64 72 ARG A O 1
ATOM 667 N N . PRO A 1 82 ? 19.759 -1.250 22.376 1.00 34.31 73 PRO A N 1
ATOM 668 C CA . PRO A 1 82 ? 19.885 -2.572 21.773 1.00 31.17 73 PRO A CA 1
ATOM 669 C C . PRO A 1 82 ? 20.936 -2.578 20.668 1.00 27.82 73 PRO A C 1
ATOM 670 O O . PRO A 1 82 ? 21.288 -1.511 20.147 1.00 26.01 73 PRO A O 1
ATOM 674 N N . PRO A 1 83 ? 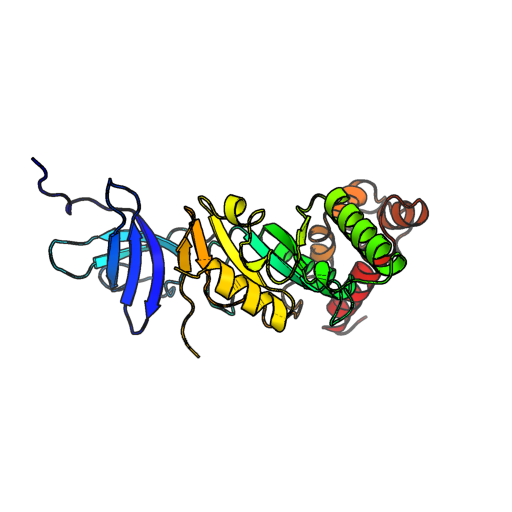21.426 -3.766 20.311 1.00 25.35 74 PRO A N 1
ATOM 675 C CA . PRO A 1 83 ? 22.405 -3.909 19.251 1.00 23.68 74 PRO A CA 1
ATOM 676 C C . PRO A 1 83 ? 21.737 -3.785 17.878 1.00 22.95 74 PRO A C 1
ATOM 677 O O . PRO A 1 83 ? 21.189 -4.736 17.350 1.00 23.59 74 PRO A O 1
ATOM 681 N N . ILE A 1 84 ? 21.779 -2.593 17.325 1.00 21.34 75 ILE A N 1
ATOM 682 C CA . ILE A 1 84 ? 21.220 -2.330 16.012 1.00 21.23 75 ILE A CA 1
ATOM 683 C C . ILE A 1 84 ? 22.146 -1.376 15.280 1.00 20.52 75 ILE A C 1
ATOM 684 O O . ILE A 1 84 ? 22.924 -0.660 15.899 1.00 22.01 75 ILE A O 1
ATOM 689 N N . CYS A 1 85 ? 22.074 -1.384 13.958 1.00 17.12 76 CYS A N 1
ATOM 690 C CA . CYS A 1 85 ? 22.885 -0.452 13.158 1.00 16.81 76 CYS A CA 1
ATOM 691 C C . CYS A 1 85 ? 22.081 0.172 12.019 1.00 17.29 76 CYS A C 1
ATOM 692 O O . CYS A 1 85 ? 20.940 -0.202 11.769 1.00 16.98 76 CYS A O 1
ATOM 695 N N . ASN A 1 86 ? 22.677 1.155 11.355 1.00 17.31 77 ASN A N 1
ATOM 696 C CA . ASN A 1 86 ? 22.040 1.853 10.238 1.00 19.11 77 ASN A CA 1
ATOM 697 C C . ASN A 1 86 ? 20.687 2.466 10.605 1.00 17.98 77 ASN A C 1
ATOM 698 O O . ASN A 1 86 ? 19.675 2.277 9.915 1.00 17.27 77 ASN A O 1
ATOM 703 N N . VAL A 1 87 ? 20.697 3.221 11.698 1.00 18.76 78 VAL A N 1
ATOM 704 C CA . VAL A 1 87 ? 19.501 3.894 12.194 1.00 19.01 78 VAL A CA 1
ATOM 705 C C . VAL A 1 87 ? 19.486 5.321 11.662 1.00 19.50 78 VAL A C 1
ATOM 706 O O . VAL A 1 87 ? 20.472 6.054 11.805 1.00 20.48 78 VAL A O 1
ATOM 710 N N . ASP A 1 88 ? 18.377 5.725 11.051 1.00 18.26 79 ASP A N 1
ATOM 711 C CA . ASP A 1 88 ? 18.290 7.060 10.474 1.00 20.41 79 ASP A CA 1
ATOM 712 C C . ASP A 1 88 ? 17.802 8.090 11.473 1.00 19.41 79 ASP A C 1
ATOM 713 O O . ASP A 1 88 ? 18.262 9.223 11.465 1.00 19.87 79 ASP A O 1
ATOM 718 N N . GLN A 1 89 ? 16.841 7.684 12.299 1.00 18.64 80 GLN A N 1
ATOM 719 C CA . GLN A 1 89 ? 16.058 8.615 13.119 1.00 19.24 80 GLN A CA 1
ATOM 720 C C . GLN A 1 89 ? 15.774 8.038 14.488 1.00 18.50 80 GLN A C 1
ATOM 721 O O . GLN A 1 89 ? 15.695 6.830 14.640 1.00 18.69 80 GLN A O 1
ATOM 727 N N . ALA A 1 90 ? 15.626 8.911 15.477 1.00 17.39 81 ALA A N 1
ATOM 728 C CA . ALA A 1 90 ? 15.150 8.538 16.804 1.00 16.57 81 ALA A CA 1
ATOM 729 C C . ALA A 1 90 ? 13.985 9.443 17.174 1.00 18.17 81 ALA A C 1
ATOM 730 O O . ALA A 1 90 ? 14.136 10.667 17.163 1.00 19.50 81 ALA A O 1
ATOM 732 N N . VAL A 1 91 ? 12.840 8.839 17.488 1.00 15.79 82 VAL A N 1
ATOM 733 C CA . VAL A 1 91 ? 11.715 9.581 18.018 1.00 17.33 82 VAL A CA 1
ATOM 734 C C . VAL A 1 91 ? 11.875 9.596 19.530 1.00 17.22 82 VAL A C 1
ATOM 735 O O . VAL A 1 91 ? 11.820 8.558 20.187 1.00 16.83 82 VAL A O 1
ATOM 739 N N . LEU A 1 92 ? 12.123 10.785 20.055 1.00 17.31 83 LEU A N 1
ATOM 740 C CA . LEU A 1 92 ? 12.324 11.002 21.475 1.00 17.48 83 LEU A CA 1
ATOM 741 C C . LEU A 1 92 ? 11.021 11.470 22.092 1.00 17.76 83 LEU A C 1
ATOM 742 O O . LEU A 1 92 ? 10.517 12.546 21.737 1.00 17.71 83 LEU A O 1
ATOM 747 N N . VAL A 1 93 ? 10.475 10.652 22.996 1.00 16.24 84 VAL A N 1
ATOM 748 C CA . VAL A 1 93 ? 9.149 10.879 23.579 1.00 16.76 84 VAL A CA 1
ATOM 749 C C . VAL A 1 93 ? 9.247 11.298 25.058 1.00 17.30 84 VAL A C 1
ATOM 750 O O . VAL A 1 93 ? 9.861 10.605 25.882 1.00 17.20 84 VAL A O 1
ATOM 754 N N . PHE A 1 94 ? 8.622 12.433 25.369 1.00 17.55 85 PHE A N 1
ATOM 755 C CA . PHE A 1 94 ? 8.552 12.956 26.722 1.00 17.16 85 PHE A CA 1
ATOM 756 C C . PHE A 1 94 ? 7.128 13.334 27.041 1.00 17.41 85 PHE A C 1
ATOM 757 O O . PHE A 1 94 ? 6.309 13.501 26.150 1.00 18.77 85 PHE A O 1
ATOM 765 N N . SER A 1 95 ? 6.821 13.464 28.323 1.00 17.43 86 SER A N 1
ATOM 766 C CA . SER A 1 95 ? 5.493 13.878 28.735 1.00 17.03 86 SER A CA 1
ATOM 767 C C . SER A 1 95 ? 5.512 15.361 29.088 1.00 17.38 86 SER A C 1
ATOM 768 O O . SER A 1 95 ? 6.493 15.868 29.625 1.00 17.66 86 SER A O 1
ATOM 771 N N . ALA A 1 96 ? 4.412 16.050 28.807 1.00 16.47 87 ALA A N 1
ATOM 772 C CA . ALA A 1 96 ? 4.282 17.464 29.175 1.00 17.16 87 ALA A CA 1
ATOM 773 C C . ALA A 1 96 ? 4.124 17.592 30.686 1.00 16.20 87 ALA A C 1
ATOM 774 O O . ALA A 1 96 ? 4.673 18.495 31.311 1.00 16.82 87 ALA A O 1
ATOM 776 N N . VAL A 1 97 ? 3.359 16.663 31.246 1.00 14.92 88 VAL A N 1
ATOM 777 C CA . VAL A 1 97 ? 3.085 16.589 32.675 1.00 14.49 88 VAL A CA 1
ATOM 778 C C . VAL A 1 97 ? 3.084 15.117 33.049 1.00 13.47 88 VAL A C 1
ATOM 779 O O . VAL A 1 97 ? 3.045 14.279 32.175 1.00 13.11 88 VAL A O 1
ATOM 783 N N . GLN A 1 98 ? 3.144 14.794 34.337 1.00 15.28 89 GLN A N 1
ATOM 784 C CA . GLN A 1 98 ? 3.065 13.403 34.768 1.00 15.75 89 GLN A CA 1
ATOM 785 C C . GLN A 1 98 ? 4.186 12.517 34.176 1.00 16.43 89 GLN A C 1
ATOM 786 O O . GLN A 1 98 ? 3.882 11.492 33.578 1.00 16.79 89 GLN A O 1
ATOM 792 N N . PRO A 1 99 ? 5.468 12.879 34.317 1.00 15.91 90 PRO A N 1
ATOM 793 C CA . PRO A 1 99 ? 5.964 13.999 35.108 1.00 17.79 90 PRO A CA 1
ATOM 794 C C . PRO A 1 99 ? 6.143 15.282 34.310 1.00 17.38 90 PRO A C 1
ATOM 795 O O . PRO A 1 99 ? 6.056 15.284 33.083 1.00 18.35 90 PRO A O 1
ATOM 799 N N . SER A 1 100 ? 6.416 16.364 35.020 1.00 19.15 91 SER A N 1
ATOM 800 C CA . SER A 1 100 ? 6.645 17.657 34.394 1.00 21.91 91 SER A CA 1
ATOM 801 C C . SER A 1 100 ? 7.801 17.595 33.400 1.00 22.79 91 SER A C 1
ATOM 802 O O . SER A 1 100 ? 8.835 17.011 33.685 1.00 23.59 91 SER A O 1
ATOM 805 N N . PHE A 1 101 ? 7.616 18.215 32.239 1.00 21.33 92 PHE A N 1
ATOM 806 C CA . PHE A 1 101 ? 8.632 18.225 31.185 1.00 21.74 92 PHE A CA 1
ATOM 807 C C . PHE A 1 101 ? 9.931 18.882 31.657 1.00 22.00 92 PHE A C 1
ATOM 808 O O . PHE A 1 101 ? 9.900 19.899 32.343 1.00 22.44 92 PHE A O 1
ATOM 816 N N . SER A 1 102 ? 11.051 18.289 31.246 1.00 20.54 93 SER A N 1
ATOM 817 C CA . SER A 1 102 ? 12.406 18.714 31.628 1.00 21.19 93 SER A CA 1
ATOM 818 C C . SER A 1 102 ? 13.242 18.934 30.381 1.00 19.22 93 SER A C 1
ATOM 819 O O . SER A 1 102 ? 13.548 17.974 29.678 1.00 20.17 93 SER A O 1
ATOM 822 N N . THR A 1 103 ? 13.633 20.179 30.111 1.00 18.92 94 THR A N 1
ATOM 823 C CA . THR A 1 103 ? 14.546 20.432 28.993 1.00 17.50 94 THR A CA 1
ATOM 824 C C . THR A 1 103 ? 15.906 19.802 29.269 1.00 16.84 94 THR A C 1
ATOM 825 O O . THR A 1 103 ? 16.600 19.422 28.341 1.00 16.89 94 THR A O 1
ATOM 829 N N . ALA A 1 104 ? 16.295 19.687 30.537 1.00 17.23 95 ALA A N 1
ATOM 830 C CA .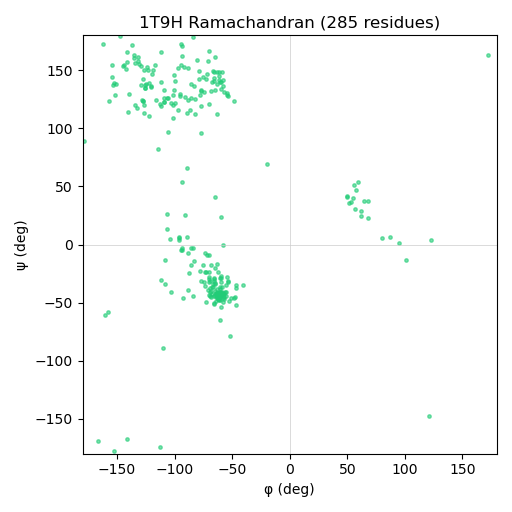 ALA A 1 104 ? 17.532 18.975 30.864 1.00 19.02 95 ALA A CA 1
ATOM 831 C C . ALA A 1 104 ? 17.534 17.531 30.371 1.00 18.37 95 ALA A C 1
ATOM 832 O O . ALA A 1 104 ? 18.533 17.054 29.828 1.00 17.47 95 ALA A O 1
ATOM 834 N N . LEU A 1 105 ? 16.412 16.830 30.536 1.00 17.57 96 LEU A N 1
ATOM 835 C CA . LEU A 1 105 ? 16.334 15.442 30.099 1.00 18.29 96 LEU A CA 1
ATOM 836 C C . LEU A 1 105 ? 16.326 15.352 28.578 1.00 17.22 96 LEU A C 1
ATOM 837 O O . LEU A 1 105 ? 17.029 14.533 27.987 1.00 18.53 96 LEU A O 1
ATOM 842 N N . LEU A 1 106 ? 15.541 16.230 27.954 1.00 17.82 97 LEU A N 1
ATOM 843 C CA . LEU A 1 106 ? 15.483 16.277 26.508 1.00 16.89 97 LEU A CA 1
ATOM 844 C C . LEU A 1 106 ? 16.863 16.527 25.943 1.00 17.67 97 LEU A C 1
ATOM 845 O O . LEU A 1 106 ? 17.281 15.827 25.041 1.00 17.26 97 LEU A O 1
ATOM 850 N N . ASP A 1 107 ? 17.562 17.534 26.473 1.00 16.92 98 ASP A N 1
ATOM 851 C CA . ASP A 1 107 ? 18.904 17.875 25.953 1.00 14.65 98 ASP A CA 1
ATOM 852 C C . ASP A 1 107 ? 19.919 16.718 26.089 1.00 16.38 98 ASP A C 1
ATOM 853 O O . ASP A 1 107 ? 20.749 16.525 25.215 1.00 18.79 98 ASP A O 1
ATOM 858 N N . ARG A 1 108 ? 19.838 15.950 27.172 1.00 16.36 99 ARG A N 1
ATOM 859 C CA . ARG A 1 108 ? 20.710 14.793 27.335 1.00 17.66 99 ARG A CA 1
ATOM 860 C C . ARG A 1 108 ? 20.474 13.745 26.239 1.00 17.08 99 ARG A C 1
ATOM 861 O O . ARG A 1 108 ? 21.421 13.175 25.690 1.00 17.37 99 ARG A O 1
ATOM 875 N N . PHE A 1 109 ? 19.207 13.434 25.977 1.00 17.98 100 PHE A N 1
ATOM 876 C CA . PHE A 1 109 ? 18.875 12.503 24.900 1.00 17.28 100 PHE A CA 1
ATOM 877 C C . PHE A 1 109 ? 19.278 13.043 23.553 1.00 17.58 100 PHE A C 1
ATOM 878 O O . PHE A 1 109 ? 19.831 12.315 22.740 1.00 18.09 100 PHE A O 1
ATOM 886 N N . LEU A 1 110 ? 19.028 14.326 23.321 1.00 16.16 101 LEU A N 1
ATOM 887 C CA . LEU A 1 110 ? 19.457 14.936 22.057 1.00 15.71 101 LEU A CA 1
ATOM 888 C C . LEU A 1 110 ? 20.958 14.762 21.818 1.00 15.85 101 LEU A C 1
ATOM 889 O O . LEU A 1 110 ? 21.379 14.438 20.706 1.00 16.61 101 LEU A O 1
ATOM 894 N N . VAL A 1 111 ? 21.762 14.985 22.860 1.00 16.00 102 VAL A N 1
ATOM 895 C CA . VAL A 1 111 ? 23.216 14.852 22.737 1.00 17.24 102 VAL A CA 1
ATOM 896 C C . VAL A 1 111 ? 23.564 13.418 22.332 1.00 17.65 102 VAL A C 1
ATOM 897 O O . VAL A 1 111 ? 24.341 13.204 21.416 1.00 17.96 102 VAL A O 1
ATOM 901 N N . LEU A 1 112 ? 22.971 12.431 23.009 1.00 17.09 103 LEU A N 1
ATOM 902 C CA . LEU A 1 112 ? 23.269 11.030 22.693 1.00 19.11 103 LEU A CA 1
ATOM 903 C C . LEU A 1 112 ? 22.889 10.587 21.277 1.00 19.08 103 LEU A C 1
ATOM 904 O O . LEU A 1 112 ? 23.614 9.850 20.611 1.00 20.38 103 LEU A O 1
ATOM 909 N N . VAL A 1 113 ? 21.731 11.037 20.837 1.00 18.32 104 VAL A N 1
ATOM 910 C CA . VAL A 1 113 ? 21.241 10.737 19.501 1.00 17.33 104 VAL A CA 1
ATOM 911 C C . VAL A 1 113 ? 22.150 11.394 18.464 1.00 16.74 104 VAL A C 1
ATOM 912 O O . VAL A 1 113 ? 22.634 10.746 17.522 1.00 17.97 104 VAL A O 1
ATOM 916 N N . GLU A 1 114 ? 22.385 12.685 18.645 1.00 17.96 105 GLU A N 1
ATOM 917 C CA . GLU A 1 114 ? 23.280 13.425 17.763 1.00 17.59 105 GLU A CA 1
ATOM 918 C C . GLU A 1 114 ? 24.691 12.818 17.700 1.00 15.62 105 GLU A C 1
ATOM 919 O O . GLU A 1 114 ? 25.261 12.696 16.617 1.00 17.80 105 GLU A O 1
ATOM 925 N N . ALA A 1 115 ? 25.231 12.417 18.848 1.00 17.18 106 ALA A N 1
ATOM 926 C CA . ALA A 1 115 ? 26.577 11.846 18.912 1.00 17.16 106 ALA A CA 1
ATOM 927 C C . ALA A 1 115 ? 26.679 10.456 18.280 1.00 17.73 106 ALA A C 1
ATOM 928 O O . ALA A 1 115 ? 27.779 9.930 18.098 1.00 20.91 106 ALA A O 1
ATOM 930 N N . ASN A 1 116 ? 25.540 9.866 17.938 1.00 19.16 107 ASN A N 1
ATOM 931 C CA . ASN A 1 116 ? 25.495 8.565 17.265 1.00 20.21 107 ASN A CA 1
ATOM 932 C C . ASN A 1 116 ? 25.112 8.680 15.787 1.00 20.36 107 ASN A C 1
ATOM 933 O O . ASN A 1 116 ? 24.787 7.679 15.134 1.00 21.47 107 ASN A O 1
ATOM 938 N N . ASP A 1 117 ? 25.150 9.904 15.260 1.00 20.11 108 ASP A N 1
ATOM 939 C CA . ASP A 1 117 ? 24.980 10.118 13.831 1.00 20.17 108 ASP A CA 1
ATOM 940 C C . ASP A 1 117 ? 23.529 9.770 13.440 1.00 18.78 108 ASP A C 1
ATOM 941 O O . ASP A 1 117 ? 23.272 9.229 12.360 1.00 19.70 108 ASP A O 1
ATOM 946 N N . ILE A 1 118 ? 22.590 10.104 14.340 1.00 18.55 109 ILE A N 1
ATOM 947 C CA . ILE A 1 118 ? 21.144 9.881 14.142 1.00 18.97 109 ILE A CA 1
ATOM 948 C C . ILE A 1 118 ? 20.381 11.223 14.190 1.00 19.66 109 ILE A C 1
ATOM 949 O O . ILE A 1 118 ? 20.780 12.139 14.915 1.00 21.14 109 ILE A O 1
ATOM 954 N N . GLN A 1 119 ? 19.305 11.343 13.408 1.00 18.84 110 GLN A N 1
ATOM 955 C CA . GLN A 1 119 ? 18.439 12.550 13.418 1.00 21.86 110 GLN A CA 1
ATOM 956 C C . GLN A 1 119 ? 17.363 12.451 14.505 1.00 19.59 110 GLN A C 1
ATOM 957 O O . GLN A 1 119 ? 16.502 11.582 14.417 1.00 19.77 110 GLN A O 1
ATOM 963 N N . PRO A 1 120 ? 17.379 13.328 15.513 1.00 19.60 111 PRO A N 1
ATOM 964 C CA . PRO A 1 120 ? 16.272 13.362 16.479 1.00 18.71 111 PRO A CA 1
ATOM 965 C C . PRO A 1 120 ? 14.945 13.957 15.924 1.00 18.96 111 PRO A C 1
ATOM 966 O O . PRO A 1 120 ? 14.950 14.880 15.111 1.00 19.33 111 PRO A O 1
ATOM 970 N N . ILE A 1 121 ? 13.827 13.365 16.344 1.00 18.13 112 ILE A N 1
ATOM 971 C CA . ILE A 1 121 ? 12.474 13.898 16.157 1.00 17.86 112 ILE A CA 1
ATOM 972 C C . ILE A 1 121 ? 11.867 13.946 17.553 1.00 16.52 112 ILE A C 1
ATOM 973 O O . ILE A 1 121 ? 12.020 12.994 18.300 1.00 20.38 112 ILE A O 1
ATOM 978 N N . ILE A 1 122 ? 11.206 15.049 17.910 1.00 16.38 113 ILE A N 1
ATOM 979 C CA . ILE A 1 122 ? 10.722 15.244 19.297 1.00 16.28 113 ILE A CA 1
ATOM 980 C C . ILE A 1 122 ? 9.206 15.148 19.412 1.00 17.98 113 ILE A C 1
ATOM 981 O O . ILE A 1 122 ? 8.457 15.768 18.662 1.00 18.44 113 ILE A O 1
ATOM 986 N N . CYS A 1 123 ? 8.774 14.378 20.401 1.00 18.33 114 CYS A N 1
ATOM 987 C CA . CYS A 1 123 ? 7.375 14.161 20.670 1.00 18.59 114 CYS A CA 1
ATOM 988 C C . CYS A 1 123 ? 7.084 14.481 22.124 1.00 19.41 114 CYS A C 1
ATOM 989 O O . CYS A 1 123 ? 7.683 13.878 23.010 1.00 19.92 114 CYS A O 1
ATOM 993 N N . ILE A 1 124 ? 6.195 15.442 22.371 1.00 18.26 115 ILE A N 1
ATOM 994 C CA . ILE A 1 124 ? 5.732 15.731 23.739 1.00 19.80 115 ILE A CA 1
ATOM 995 C C . ILE A 1 124 ? 4.259 15.322 23.852 1.00 20.06 115 ILE A C 1
ATOM 996 O O . ILE A 1 124 ? 3.394 15.851 23.157 1.00 20.69 115 ILE A O 1
ATOM 1001 N N . THR A 1 125 ? 3.979 14.381 24.745 1.00 17.76 116 THR A N 1
ATOM 1002 C CA . THR A 1 125 ? 2.643 13.828 24.868 1.00 18.81 116 THR A CA 1
ATOM 1003 C C . THR A 1 125 ? 2.003 14.211 26.206 1.00 17.23 116 THR A C 1
ATOM 1004 O O . THR A 1 125 ? 2.540 15.044 26.940 1.00 16.83 116 THR A O 1
ATOM 1008 N N . LYS A 1 126 ? 0.820 13.656 26.463 1.00 16.91 117 LYS A N 1
ATOM 1009 C CA . LYS A 1 126 ? -0.021 14.002 27.613 1.00 16.58 117 LYS A CA 1
ATOM 1010 C C . LYS A 1 126 ? -0.482 15.476 27.615 1.00 17.13 117 LYS A C 1
ATOM 1011 O O . LYS A 1 126 ? -0.843 16.026 28.654 1.00 15.05 117 LYS A O 1
ATOM 1017 N N . MET A 1 127 ? -0.528 16.099 26.431 1.00 19.59 118 MET A N 1
ATOM 1018 C CA . MET A 1 127 ? -1.014 17.477 26.320 1.00 21.19 118 MET A CA 1
ATOM 1019 C C . MET A 1 127 ? -2.456 17.597 26.818 1.00 21.74 118 MET A C 1
ATOM 1020 O O . MET A 1 127 ? -2.852 18.630 27.360 1.00 21.55 118 MET A O 1
ATOM 1025 N N . ASP A 1 128 ? -3.228 16.531 26.626 1.00 22.02 119 ASP A N 1
ATOM 1026 C CA . ASP A 1 128 ? -4.612 16.457 27.088 1.00 23.11 119 ASP A CA 1
ATOM 1027 C C . ASP A 1 128 ? -4.768 16.552 28.614 1.00 22.33 119 ASP A C 1
ATOM 1028 O O . ASP A 1 128 ? -5.827 16.941 29.092 1.00 20.96 119 ASP A O 1
ATOM 1033 N N . LEU A 1 129 ? -3.718 16.209 29.366 1.00 21.31 120 LEU A N 1
ATOM 1034 C CA . LEU A 1 129 ? -3.755 16.285 30.830 1.00 22.42 120 LEU A CA 1
ATOM 1035 C C . LEU A 1 129 ? -3.446 17.661 31.422 1.00 23.21 120 LEU A C 1
ATOM 1036 O O . LEU A 1 129 ? -3.525 17.841 32.637 1.00 21.37 120 LEU A O 1
ATOM 1041 N N . ILE A 1 130 ? -3.109 18.639 30.584 1.00 24.89 121 ILE A N 1
ATOM 1042 C CA . ILE A 1 130 ? -2.844 19.991 31.082 1.00 26.78 121 ILE A CA 1
ATOM 1043 C C . ILE A 1 130 ? -4.137 20.770 31.285 1.00 28.75 121 ILE A C 1
ATOM 1044 O O . ILE A 1 130 ? -4.931 20.916 30.356 1.00 29.80 121 ILE A O 1
ATOM 1049 N N . GLU A 1 131 ? -4.324 21.280 32.500 1.00 30.98 122 GLU A N 1
ATOM 1050 C CA . GLU A 1 131 ? -5.467 22.121 32.845 1.00 33.62 122 GLU A CA 1
ATOM 1051 C C . GLU A 1 131 ? -5.065 23.584 33.055 1.00 34.22 122 GLU A C 1
ATOM 1052 O O . GLU A 1 131 ? -5.838 24.495 32.752 1.00 34.86 122 GLU A O 1
ATOM 1058 N N . ASP A 1 132 ? -3.867 23.804 33.589 1.00 33.78 123 ASP A N 1
ATOM 1059 C CA . ASP A 1 132 ? -3.378 25.147 33.872 1.00 33.51 123 ASP A CA 1
ATOM 1060 C C . ASP A 1 132 ? -2.897 25.807 32.583 1.00 32.40 123 ASP A C 1
ATOM 1061 O O . ASP A 1 132 ? -2.098 25.227 31.844 1.00 30.68 123 ASP A O 1
ATOM 1066 N N . GLN A 1 133 ? -3.378 27.016 32.313 1.00 31.79 124 GLN A N 1
ATOM 1067 C CA . GLN A 1 133 ? -3.018 27.711 31.078 1.00 31.74 124 GLN A CA 1
ATOM 1068 C C . GLN A 1 133 ? -1.533 28.084 31.037 1.00 31.47 124 GLN A C 1
ATOM 1069 O O . GLN A 1 133 ? -0.919 28.079 29.967 1.00 29.95 124 GLN A O 1
ATOM 1075 N N . ASP A 1 134 ? -0.960 28.401 32.198 1.00 31.26 125 ASP A N 1
ATOM 1076 C CA . ASP A 1 134 ? 0.467 28.717 32.286 1.00 31.61 125 ASP A CA 1
ATOM 1077 C C . ASP A 1 134 ? 1.335 27.511 31.948 1.00 29.97 125 ASP A C 1
ATOM 1078 O O . ASP A 1 134 ? 2.431 27.660 31.396 1.00 29.98 125 ASP A O 1
ATOM 1083 N N . THR A 1 135 ? 0.862 26.319 32.296 1.00 27.86 126 THR A N 1
ATOM 1084 C CA . THR A 1 135 ? 1.574 25.099 31.926 1.00 26.98 126 THR A CA 1
ATOM 1085 C C . THR A 1 135 ? 1.506 24.900 30.418 1.00 25.08 126 THR A C 1
ATOM 1086 O O . THR A 1 135 ? 2.506 24.589 29.794 1.00 23.36 126 THR A O 1
ATOM 1090 N N . GLU A 1 136 ? 0.326 25.077 29.838 1.00 24.28 127 GLU A N 1
ATOM 1091 C CA . GLU A 1 136 ? 0.161 24.980 28.391 1.00 24.24 127 GLU A CA 1
ATOM 1092 C C . GLU A 1 136 ? 1.080 25.960 27.664 1.00 22.28 127 GLU A C 1
ATOM 1093 O O . GLU A 1 136 ? 1.721 25.600 26.684 1.00 19.86 127 GLU A O 1
ATOM 1099 N N . ASP A 1 137 ? 1.131 27.201 28.140 1.00 23.64 128 ASP A N 1
ATOM 1100 C CA . ASP A 1 137 ? 1.933 28.236 27.488 1.00 22.95 128 ASP A CA 1
ATOM 1101 C C . ASP A 1 137 ? 3.421 27.909 27.561 1.00 21.06 128 ASP A C 1
ATOM 1102 O O . ASP A 1 137 ? 4.144 28.125 26.593 1.00 18.49 128 ASP A O 1
ATOM 1107 N N . THR A 1 138 ? 3.873 27.389 28.700 1.00 20.03 129 THR A N 1
ATOM 1108 C CA . THR A 1 138 ? 5.275 27.014 28.873 1.00 21.60 129 THR A CA 1
ATOM 1109 C C . THR A 1 138 ? 5.699 25.913 27.907 1.00 20.19 129 THR A C 1
ATOM 1110 O O . THR A 1 138 ? 6.790 25.959 27.341 1.00 20.65 129 THR A O 1
ATOM 1114 N N . ILE A 1 139 ? 4.849 24.909 27.742 1.00 18.82 130 ILE A N 1
ATOM 1115 C CA . ILE A 1 139 ? 5.179 23.790 26.859 1.00 20.25 130 ILE A CA 1
ATOM 1116 C C . ILE A 1 139 ? 5.173 24.259 25.399 1.00 19.26 130 ILE A C 1
ATOM 1117 O O . ILE A 1 139 ? 6.039 23.875 24.622 1.00 19.07 130 ILE A O 1
ATOM 1122 N N . GLN A 1 140 ? 4.209 25.095 25.027 1.00 17.66 131 GLN A N 1
ATOM 1123 C CA . GLN A 1 140 ? 4.192 25.637 23.669 1.00 17.66 131 GLN A CA 1
ATOM 1124 C C . GLN A 1 140 ? 5.458 26.450 23.374 1.00 17.15 131 GLN A C 1
ATOM 1125 O O . GLN A 1 140 ? 6.003 26.375 22.261 1.00 18.92 131 GLN A O 1
ATOM 1131 N N . ALA A 1 141 ? 5.940 27.200 24.367 1.00 17.77 132 ALA A N 1
ATOM 1132 C CA . ALA A 1 141 ? 7.160 27.996 24.207 1.00 19.07 132 ALA A CA 1
ATOM 1133 C C . ALA A 1 141 ? 8.389 27.105 24.017 1.00 19.10 132 ALA A C 1
ATOM 1134 O O . ALA A 1 141 ? 9.223 27.359 23.150 1.00 19.46 132 ALA A O 1
ATOM 1136 N N . TYR A 1 142 ? 8.497 26.053 24.818 1.00 19.13 133 TYR A N 1
ATOM 1137 C CA . TYR A 1 142 ? 9.592 25.096 24.665 1.00 18.74 133 TYR A CA 1
ATOM 1138 C C . TYR A 1 142 ? 9.568 24.448 23.292 1.00 18.90 133 TYR A C 1
ATOM 1139 O O . TYR A 1 142 ? 10.585 24.356 22.633 1.00 18.46 133 TYR A O 1
ATOM 1148 N N . ALA A 1 143 ? 8.392 24.025 22.855 1.00 16.71 134 ALA A N 1
ATOM 1149 C CA . ALA A 1 143 ? 8.244 23.448 21.528 1.00 18.46 134 ALA A CA 1
ATOM 1150 C C . ALA A 1 143 ? 8.701 24.416 20.442 1.00 19.01 134 ALA A C 1
ATOM 1151 O O . ALA A 1 143 ? 9.394 24.023 19.500 1.00 20.07 134 ALA A O 1
ATOM 1153 N N . GLU A 1 144 ? 8.356 25.697 20.568 1.00 17.56 135 GLU A N 1
ATOM 1154 C CA . GLU A 1 144 ? 8.808 26.655 19.561 1.00 19.01 135 GLU A CA 1
ATOM 1155 C C . GLU A 1 144 ? 10.320 26.840 19.618 1.00 16.61 135 GLU A C 1
ATOM 1156 O O . GLU A 1 144 ? 10.970 26.975 18.573 1.00 19.41 135 GLU A O 1
ATOM 1162 N N . ASP A 1 145 ? 10.894 26.820 20.817 1.00 17.10 136 ASP A N 1
ATOM 1163 C CA . ASP A 1 145 ? 12.356 26.920 20.966 1.00 17.16 136 ASP A CA 1
ATOM 1164 C C . ASP A 1 145 ? 13.077 25.807 20.200 1.00 17.38 136 ASP A C 1
ATOM 1165 O O . ASP A 1 145 ? 14.039 26.044 19.476 1.00 17.46 136 ASP A O 1
ATOM 1170 N N . TYR A 1 146 ? 12.607 24.579 20.352 1.00 16.26 137 TYR A N 1
ATOM 1171 C CA . TYR A 1 146 ? 13.278 23.470 19.684 1.00 17.96 137 TYR A CA 1
ATOM 1172 C C . TYR A 1 146 ? 12.997 23.438 18.188 1.00 16.22 137 TYR A C 1
ATOM 1173 O O . TYR A 1 146 ? 13.862 23.030 17.401 1.00 17.65 137 TYR A O 1
ATOM 1182 N N . ARG A 1 147 ? 11.805 23.880 17.789 1.00 14.94 138 ARG A N 1
ATOM 1183 C CA . ARG A 1 147 ? 11.522 24.086 16.359 1.00 16.43 138 ARG A CA 1
ATOM 1184 C C . ARG A 1 147 ? 12.462 25.124 15.749 1.00 16.14 138 ARG A C 1
ATOM 1185 O O . ARG A 1 147 ? 12.931 24.944 14.622 1.00 18.33 138 ARG A O 1
ATOM 1193 N N . ASN A 1 148 ? 12.723 26.207 16.493 1.00 15.83 139 ASN A N 1
ATOM 1194 C CA . ASN A 1 148 ? 13.664 27.239 16.040 1.00 18.77 139 ASN A CA 1
ATOM 1195 C C . ASN A 1 148 ? 15.128 26.762 15.940 1.00 17.99 139 ASN A C 1
ATOM 1196 O O . ASN A 1 148 ? 15.899 27.272 15.114 1.00 18.70 139 ASN A O 1
ATOM 1201 N N . ILE A 1 149 ? 15.503 25.784 16.758 1.00 16.84 140 ILE A N 1
ATOM 1202 C CA . ILE A 1 149 ? 16.814 25.140 16.630 1.00 17.02 140 ILE A CA 1
ATOM 1203 C C . ILE A 1 149 ? 16.828 24.303 15.354 1.00 18.38 140 ILE A C 1
ATOM 1204 O O . ILE A 1 149 ? 17.870 24.120 14.731 1.00 18.15 140 ILE A O 1
ATOM 1209 N N . GLY A 1 150 ? 15.652 23.812 14.967 1.00 18.44 141 GLY A N 1
ATOM 1210 C CA . GLY A 1 150 ? 15.456 23.125 13.709 1.00 17.44 141 GLY A CA 1
ATOM 1211 C C . GLY A 1 150 ? 14.896 21.720 13.801 1.00 16.86 141 GLY A C 1
ATOM 1212 O O . GLY A 1 150 ? 14.763 21.037 12.771 1.00 18.14 141 GLY A O 1
ATOM 1213 N N . TYR A 1 151 ? 14.561 21.280 15.011 1.00 16.74 142 TYR A N 1
ATOM 1214 C CA . TYR A 1 151 ? 13.968 19.961 15.197 1.00 17.41 142 TYR A CA 1
ATOM 1215 C C . TYR A 1 151 ? 12.480 19.972 14.847 1.00 16.95 142 TYR A C 1
ATOM 1216 O O . TYR A 1 151 ? 11.789 20.979 15.010 1.00 18.03 142 TYR A O 1
ATOM 1225 N N . ASP A 1 152 ? 11.990 18.830 14.366 1.00 17.19 143 ASP A N 1
ATOM 1226 C CA . ASP A 1 152 ? 10.567 18.622 14.275 1.00 18.96 143 ASP A CA 1
ATOM 1227 C C . ASP A 1 152 ? 10.072 18.295 15.679 1.00 18.35 143 ASP A C 1
ATOM 1228 O O . ASP A 1 152 ? 10.693 17.483 16.396 1.00 19.94 143 ASP A O 1
ATOM 1233 N N . VAL A 1 153 ? 8.993 18.972 16.072 1.00 18.91 144 VAL A N 1
ATOM 1234 C CA . VAL A 1 153 ? 8.417 18.837 17.409 1.00 16.98 144 VAL A CA 1
ATOM 1235 C C . VAL A 1 153 ? 6.907 18.691 17.306 1.00 17.36 144 VAL A C 1
ATOM 1236 O O . VAL A 1 153 ? 6.222 19.564 16.792 1.00 18.22 144 VAL A O 1
ATOM 1240 N N . TYR A 1 154 ? 6.407 17.568 17.814 1.00 17.12 145 TYR A N 1
ATOM 1241 C CA . TYR A 1 154 ? 4.996 17.236 17.772 1.00 18.39 145 TYR A CA 1
ATOM 1242 C C . TYR A 1 154 ? 4.405 17.149 19.164 1.00 18.94 145 TYR A C 1
ATOM 1243 O O . TYR A 1 154 ? 4.901 16.395 20.016 1.00 18.82 145 TYR A O 1
ATOM 1252 N N . LEU A 1 155 ? 3.350 17.926 19.387 1.00 21.59 146 LEU A N 1
ATOM 1253 C CA . LEU A 1 155 ? 2.653 17.977 20.666 1.00 23.38 146 LEU A CA 1
ATOM 1254 C C . LEU A 1 155 ? 1.370 17.190 20.539 1.00 23.64 146 LEU A C 1
ATOM 1255 O O . LEU A 1 155 ? 0.535 17.491 19.684 1.00 22.40 146 LEU A O 1
ATOM 1260 N N . THR A 1 156 ? 1.216 16.172 21.380 1.00 24.08 147 THR A N 1
ATOM 1261 C CA . THR A 1 156 ? 0.146 15.207 21.194 1.00 23.77 147 THR A CA 1
ATOM 1262 C C . THR A 1 156 ? -0.579 14.900 22.491 1.00 22.85 147 THR A C 1
ATOM 1263 O O . THR A 1 156 ? -0.035 15.085 23.572 1.00 19.66 147 THR A O 1
ATOM 1267 N N . SER A 1 157 ? -1.817 14.442 22.362 1.00 23.93 148 SER A N 1
ATOM 1268 C CA . SER A 1 157 ? -2.600 13.987 23.502 1.00 24.06 148 SER A CA 1
ATOM 1269 C C . SER A 1 157 ? -2.285 12.508 23.692 1.00 24.79 148 SER A C 1
ATOM 1270 O O . SER A 1 157 ? -1.938 11.826 22.737 1.00 27.28 148 SER A O 1
ATOM 1273 N N . SER A 1 158 ? -2.382 12.005 24.917 1.00 25.89 149 SER A N 1
ATOM 1274 C CA . SER A 1 158 ? -2.148 10.575 25.163 1.00 26.28 149 SER A CA 1
ATOM 1275 C C . SER A 1 158 ? -2.991 9.698 24.219 1.00 27.37 149 SER A C 1
ATOM 1276 O O . SER A 1 158 ? -2.465 9.207 23.212 1.00 31.03 149 SER A O 1
ATOM 1279 N N . LYS A 1 159 ? -4.278 9.526 24.520 1.00 26.35 150 LYS A N 1
ATOM 1280 C CA . LYS A 1 159 ? -5.188 8.715 23.694 1.00 25.89 150 LYS A CA 1
ATOM 1281 C C . LYS A 1 159 ? -5.532 9.142 22.263 1.00 27.12 150 LYS A C 1
ATOM 1282 O O . LYS A 1 159 ? -6.631 8.878 21.748 1.00 29.11 150 LYS A O 1
ATOM 1288 N N . ASP A 1 160 ? -4.583 9.614 21.546 1.00 28.09 151 ASP A N 1
ATOM 1289 C CA . ASP A 1 160 ? -4.688 10.374 20.300 1.00 28.37 151 ASP A CA 1
ATOM 1290 C C . ASP A 1 160 ? -3.352 10.214 19.583 1.00 29.85 151 ASP A C 1
ATOM 1291 O O . ASP A 1 160 ? -3.285 9.721 18.455 1.00 32.76 151 ASP A O 1
ATOM 1296 N N . GLN A 1 161 ? -2.287 10.613 20.273 1.00 29.87 152 GLN A N 1
ATOM 1297 C CA . GLN A 1 161 ? -0.920 10.301 19.867 1.00 29.28 152 GLN A CA 1
ATOM 1298 C C . GLN A 1 161 ? -0.749 8.819 19.676 1.00 30.91 152 GLN A C 1
ATOM 1299 O O . GLN A 1 161 ? 0.093 8.410 18.897 1.00 34.77 152 GLN A O 1
ATOM 1305 N N . ASP A 1 162 ? -1.531 8.012 20.387 1.00 30.39 153 ASP A N 1
ATOM 1306 C CA . ASP A 1 162 ? -1.589 6.573 20.121 1.00 29.88 153 ASP A CA 1
ATOM 1307 C C . ASP A 1 162 ? -1.729 6.288 18.614 1.00 31.13 153 ASP A C 1
ATOM 1308 O O . ASP A 1 162 ? -1.187 5.297 18.104 1.00 33.60 153 ASP A O 1
ATOM 1313 N N . SER A 1 163 ? -2.458 7.158 17.913 1.00 30.34 154 SER A N 1
ATOM 1314 C CA . SER A 1 163 ? -2.562 7.093 16.454 1.00 28.47 154 SER A CA 1
ATOM 1315 C C . SER A 1 163 ? -1.253 7.487 15.758 1.00 29.96 154 SER A C 1
ATOM 1316 O O . SER A 1 163 ? -1.004 7.029 14.639 1.00 32.96 154 SER A O 1
ATOM 1319 N N . LEU A 1 164 ? -0.447 8.346 16.402 1.00 29.60 155 LEU A N 1
ATOM 1320 C CA . LEU A 1 164 ? 0.880 8.761 15.906 1.00 28.45 155 LEU A CA 1
ATOM 1321 C C . LEU A 1 164 ? 0.817 9.494 14.553 1.00 27.58 155 LEU A C 1
ATOM 1322 O O . LEU A 1 164 ? 1.776 9.460 13.777 1.00 26.80 155 LEU A O 1
ATOM 1327 N N . ALA A 1 165 ? -0.299 10.179 14.297 1.00 26.11 156 ALA A N 1
ATOM 1328 C CA . ALA A 1 165 ? -0.596 10.753 12.980 1.00 26.00 156 ALA A CA 1
ATOM 1329 C C . ALA A 1 165 ? 0.549 11.557 12.367 1.00 26.72 156 ALA A C 1
ATOM 1330 O O . ALA A 1 165 ? 0.854 11.407 11.189 1.00 27.51 156 ALA A O 1
ATOM 1332 N N . ASP A 1 166 ? 1.177 12.420 13.157 1.00 26.74 157 ASP A N 1
ATOM 1333 C CA . ASP A 1 166 ? 2.201 13.306 12.610 1.00 28.83 157 ASP A CA 1
ATOM 1334 C C . ASP A 1 166 ? 3.579 12.656 12.564 1.00 29.42 157 ASP A C 1
ATOM 1335 O O . ASP A 1 166 ? 4.454 13.116 11.834 1.00 30.18 157 ASP A O 1
ATOM 1340 N N . ILE A 1 167 ? 3.752 11.581 13.325 1.00 29.87 158 ILE A N 1
ATOM 1341 C CA . ILE A 1 167 ? 5.017 10.843 13.381 1.00 30.35 158 ILE A CA 1
ATOM 1342 C C . ILE A 1 167 ? 5.134 9.832 12.242 1.00 29.31 158 ILE A C 1
ATOM 1343 O O . ILE A 1 167 ? 6.186 9.729 11.614 1.00 27.00 158 ILE A O 1
ATOM 1348 N N . ILE A 1 168 ? 4.046 9.099 11.998 1.00 28.76 159 ILE A N 1
ATOM 1349 C CA . ILE A 1 168 ? 4.006 8.010 11.012 1.00 29.38 159 ILE A CA 1
ATOM 1350 C C . ILE A 1 168 ? 4.611 8.362 9.646 1.00 26.71 159 ILE A C 1
ATOM 1351 O O . ILE A 1 168 ? 5.355 7.553 9.096 1.00 25.11 159 ILE A O 1
ATOM 1356 N N . PRO A 1 169 ? 4.300 9.536 9.087 1.00 25.78 160 PRO A N 1
ATOM 1357 C CA . PRO A 1 169 ? 4.884 9.953 7.801 1.00 24.42 160 PRO A CA 1
ATOM 1358 C C . PRO A 1 169 ? 6.403 9.914 7.749 1.00 22.89 160 PRO A C 1
ATOM 1359 O O . PRO A 1 169 ? 6.964 9.675 6.683 1.00 22.91 160 PRO A O 1
ATOM 1363 N N . HIS A 1 170 ? 7.051 10.158 8.887 1.00 21.34 161 HIS A N 1
ATOM 1364 C CA . HIS A 1 170 ? 8.509 10.094 8.994 1.00 21.42 161 HIS A CA 1
ATOM 1365 C C . HIS A 1 170 ? 9.068 8.674 8.864 1.00 21.30 161 HIS A C 1
ATOM 1366 O O . HIS A 1 170 ? 10.266 8.510 8.645 1.00 22.15 161 HIS A O 1
ATOM 1373 N N . PHE A 1 171 ? 8.238 7.648 9.039 1.00 21.47 162 PHE A N 1
ATOM 1374 C CA . PHE A 1 171 ? 8.757 6.269 9.019 1.00 21.85 162 PHE A CA 1
ATOM 1375 C C . PHE A 1 171 ? 9.202 5.826 7.634 1.00 22.04 162 PHE A C 1
ATOM 1376 O O . PHE A 1 171 ? 10.127 5.033 7.516 1.00 21.59 162 PHE A O 1
ATOM 1384 N N . GLN A 1 172 ? 8.538 6.330 6.595 1.00 22.06 163 GLN A N 1
ATOM 1385 C CA . GLN A 1 172 ? 8.736 5.831 5.238 1.00 23.50 163 GLN A CA 1
ATOM 1386 C C . GLN A 1 172 ? 10.197 5.851 4.818 1.00 22.93 163 GLN A C 1
ATOM 1387 O O . GLN A 1 172 ? 10.865 6.879 4.935 1.00 22.16 163 GLN A O 1
ATOM 1393 N N . ASP A 1 173 ? 10.680 4.708 4.337 1.00 23.13 164 ASP A N 1
ATOM 1394 C CA . ASP A 1 173 ? 12.034 4.574 3.794 1.00 24.22 164 ASP A CA 1
ATOM 1395 C C . ASP A 1 173 ? 13.119 4.985 4.784 1.00 23.57 164 ASP A C 1
ATOM 1396 O O . ASP A 1 173 ? 14.180 5.476 4.400 1.00 25.08 164 ASP A O 1
ATOM 1401 N N . LYS A 1 174 ? 12.837 4.799 6.066 1.00 21.35 165 LYS A N 1
ATOM 1402 C CA . LYS A 1 174 ? 13.809 5.031 7.114 1.00 21.37 165 LYS A CA 1
ATOM 1403 C C . LYS A 1 174 ? 13.764 3.872 8.104 1.00 18.85 165 LYS A C 1
ATOM 1404 O O . LYS A 1 174 ? 12.781 3.122 8.148 1.00 18.42 165 LYS A O 1
ATOM 1410 N N . THR A 1 175 ? 14.847 3.742 8.869 1.00 17.63 166 THR A N 1
ATOM 1411 C CA . THR A 1 175 ? 14.916 2.919 10.066 1.00 18.44 166 THR A CA 1
ATOM 1412 C C . THR A 1 175 ? 14.901 3.857 11.270 1.00 17.35 166 THR A C 1
ATOM 1413 O O . THR A 1 175 ? 15.725 4.770 11.365 1.00 17.64 166 THR A O 1
ATOM 1417 N N . THR A 1 176 ? 13.964 3.606 12.183 1.00 15.65 167 THR A N 1
ATOM 1418 C CA . THR A 1 176 ? 13.673 4.480 13.299 1.00 15.09 167 THR A CA 1
ATOM 1419 C C . THR A 1 176 ? 13.702 3.705 14.602 1.00 14.71 167 THR A C 1
ATOM 1420 O O . THR A 1 176 ? 13.246 2.553 14.661 1.00 16.18 167 THR A O 1
ATOM 1424 N N . VAL A 1 177 ? 14.223 4.362 15.630 1.00 15.19 168 VAL A N 1
ATOM 1425 C CA . VAL A 1 177 ? 14.124 3.890 17.014 1.00 16.48 168 VAL A CA 1
ATOM 1426 C C . VAL A 1 177 ? 13.367 4.914 17.835 1.00 16.01 168 VAL A C 1
ATOM 1427 O O . VAL A 1 177 ? 13.417 6.099 17.526 1.00 17.06 168 VAL A O 1
ATOM 1431 N N . PHE A 1 178 ? 12.669 4.423 18.856 1.00 16.16 169 PHE A N 1
ATOM 1432 C CA . PHE A 1 178 ? 12.033 5.236 19.889 1.00 16.93 169 PHE A CA 1
ATOM 1433 C C . PHE A 1 178 ? 12.910 5.251 21.137 1.00 18.19 169 PHE A C 1
ATOM 1434 O O . PHE A 1 178 ? 13.512 4.249 21.492 1.00 19.07 169 PHE A O 1
ATOM 1442 N N . ALA A 1 179 ? 12.983 6.410 21.784 1.00 16.52 170 ALA A N 1
ATOM 1443 C CA . ALA A 1 179 ? 13.661 6.556 23.057 1.00 17.61 170 ALA A CA 1
ATOM 1444 C C . ALA A 1 179 ? 13.018 7.711 23.838 1.00 19.56 170 ALA A C 1
ATOM 1445 O O . ALA A 1 179 ? 12.060 8.293 23.385 1.00 20.12 170 ALA A O 1
ATOM 1447 N N . GLY A 1 180 ? 13.556 8.009 25.015 1.00 20.93 171 GLY A N 1
ATOM 1448 C CA . GLY A 1 180 ? 13.035 9.071 25.872 1.00 21.58 171 GLY A CA 1
ATOM 1449 C C . GLY A 1 180 ? 12.632 8.490 27.197 1.00 21.60 171 GLY A C 1
ATOM 1450 O O . GLY A 1 180 ? 13.235 7.524 27.673 1.00 21.67 171 GLY A O 1
ATOM 1451 N N . GLN A 1 181 ? 11.600 9.075 27.790 1.00 22.29 172 GLN A N 1
ATOM 1452 C CA . GLN A 1 181 ? 11.103 8.599 29.071 1.00 22.16 172 GLN A CA 1
ATOM 1453 C C . GLN A 1 181 ? 10.622 7.155 28.913 1.00 22.44 172 GLN A C 1
ATOM 1454 O O . GLN A 1 181 ? 10.044 6.787 27.885 1.00 22.59 172 GLN A O 1
ATOM 1460 N N . SER A 1 182 ? 10.871 6.331 29.922 1.00 24.36 173 SER A N 1
ATOM 1461 C CA . SER A 1 182 ? 10.546 4.904 29.814 1.00 25.88 173 SER A CA 1
ATOM 1462 C C . SER A 1 182 ? 9.059 4.641 29.609 1.00 24.92 173 SER A C 1
ATOM 1463 O O . SER A 1 182 ? 8.686 3.852 28.736 1.00 25.20 173 SER A O 1
ATOM 1466 N N . GLY A 1 183 ? 8.221 5.289 30.414 1.00 24.56 174 GLY A N 1
ATOM 1467 C CA . GLY A 1 183 ? 6.773 5.094 30.364 1.00 25.05 174 GLY A CA 1
ATOM 1468 C C . GLY A 1 183 ? 6.156 5.458 29.026 1.00 24.24 174 GLY A C 1
ATOM 1469 O O . GLY A 1 183 ? 5.621 4.594 28.327 1.00 25.37 174 GLY A O 1
ATOM 1470 N N . VAL A 1 184 ? 6.228 6.735 28.669 1.00 24.72 175 VAL A N 1
ATOM 1471 C CA . VAL A 1 184 ? 5.626 7.205 27.409 1.00 24.07 175 VAL A CA 1
ATOM 1472 C C . VAL A 1 184 ? 6.361 6.695 26.172 1.00 24.59 175 VAL A C 1
ATOM 1473 O O . VAL A 1 184 ? 5.757 6.518 25.114 1.00 23.66 175 VAL A O 1
ATOM 1477 N N . GLY A 1 185 ? 7.669 6.497 26.296 1.00 24.98 176 GLY A N 1
ATOM 1478 C CA . GLY A 1 185 ? 8.460 5.964 25.199 1.00 25.47 176 GLY A CA 1
ATOM 1479 C C . GLY A 1 185 ? 7.996 4.577 24.796 1.00 25.69 176 GLY A C 1
ATOM 1480 O O . GLY A 1 185 ? 7.810 4.300 23.613 1.00 25.09 176 GLY A O 1
ATOM 1481 N N . LYS A 1 186 ? 7.795 3.705 25.785 1.00 26.06 177 LYS A N 1
ATOM 1482 C CA . LYS A 1 186 ? 7.335 2.340 25.521 1.00 28.15 177 LYS A CA 1
ATOM 1483 C C . LYS A 1 186 ? 5.905 2.308 24.986 1.00 25.03 177 LYS A C 1
ATOM 1484 O O . LYS A 1 186 ? 5.613 1.562 24.058 1.00 24.50 177 LYS A O 1
ATOM 1490 N N . SER A 1 187 ? 5.018 3.112 25.566 1.00 23.05 178 SER A N 1
ATOM 1491 C CA . SER A 1 187 ? 3.611 3.100 25.153 1.00 24.58 178 SER A CA 1
ATOM 1492 C C . SER A 1 187 ? 3.441 3.654 23.735 1.00 23.92 178 SER A C 1
ATOM 1493 O O . SER A 1 187 ? 2.669 3.111 22.942 1.00 23.38 178 SER A O 1
ATOM 1496 N N . SER A 1 188 ? 4.184 4.712 23.408 1.00 24.38 179 SER A N 1
ATOM 1497 C CA . SER A 1 188 ? 4.176 5.250 22.041 1.00 24.67 179 SER A CA 1
ATOM 1498 C C . SER A 1 188 ? 4.706 4.212 21.047 1.00 24.28 179 SER A C 1
ATOM 1499 O O . SER A 1 188 ? 4.160 4.039 19.964 1.00 24.68 179 SER A O 1
ATOM 1502 N N . LEU A 1 189 ? 5.767 3.512 21.435 1.00 23.66 180 LEU A N 1
ATOM 1503 C CA . LEU A 1 189 ? 6.393 2.520 20.579 1.00 22.06 180 LEU A CA 1
ATOM 1504 C C . LEU A 1 189 ? 5.450 1.374 20.284 1.00 23.10 180 LEU A C 1
ATOM 1505 O O . LEU A 1 189 ? 5.343 0.941 19.138 1.00 23.68 180 LEU A O 1
ATOM 1510 N N . LEU A 1 190 ? 4.764 0.884 21.311 1.00 23.21 181 LEU A N 1
ATOM 1511 C CA . LEU A 1 190 ? 3.799 -0.197 21.117 1.00 26.57 181 LEU A CA 1
ATOM 1512 C C . LEU A 1 190 ? 2.711 0.250 20.145 1.00 28.06 181 LEU A C 1
ATOM 1513 O O . LEU A 1 190 ? 2.355 -0.489 19.229 1.00 27.14 181 LEU A O 1
ATOM 1518 N N . ASN A 1 191 ? 2.217 1.473 20.335 1.00 30.55 182 ASN A N 1
ATOM 1519 C CA . ASN A 1 191 ? 1.262 2.075 19.405 1.00 32.82 182 ASN A CA 1
ATOM 1520 C C . ASN A 1 191 ? 1.785 2.108 17.964 1.00 33.28 182 ASN A C 1
ATOM 1521 O O . ASN A 1 191 ? 1.042 1.840 17.024 1.00 33.24 182 ASN A O 1
ATOM 1526 N N . ALA A 1 192 ? 3.066 2.426 17.802 1.00 33.09 183 ALA A N 1
ATOM 1527 C CA . ALA A 1 192 ? 3.690 2.484 16.477 1.00 33.34 183 ALA A CA 1
ATOM 1528 C C . ALA A 1 192 ? 3.681 1.133 15.765 1.00 34.70 183 ALA A C 1
ATOM 1529 O O . ALA A 1 192 ? 3.352 1.056 14.584 1.00 34.59 183 ALA A O 1
ATOM 1531 N N . ILE A 1 193 ? 4.036 0.076 16.489 1.00 35.21 184 ILE A N 1
ATOM 1532 C CA . ILE A 1 193 ? 4.249 -1.238 15.874 1.00 37.52 184 ILE A CA 1
ATOM 1533 C C . ILE A 1 193 ? 3.032 -2.170 15.959 1.00 39.62 184 ILE A C 1
ATOM 1534 O O . ILE A 1 193 ? 3.116 -3.338 15.572 1.00 38.94 184 ILE A O 1
ATOM 1539 N N . SER A 1 194 ? 1.907 -1.647 16.449 1.00 42.87 185 SER A N 1
ATOM 1540 C CA . SER A 1 194 ? 0.631 -2.371 16.438 1.00 45.40 185 SER A CA 1
ATOM 1541 C C . SER A 1 194 ? 0.217 -2.687 14.999 1.00 47.91 185 SER A C 1
ATOM 1542 O O . SER A 1 194 ? 0.422 -1.857 14.110 1.00 48.42 185 SER A O 1
ATOM 1545 N N . PRO A 1 195 ? -0.411 -3.848 14.783 1.00 50.04 186 PRO A N 1
ATOM 1546 C CA . PRO A 1 195 ? -0.516 -4.471 13.463 1.00 50.94 186 PRO A CA 1
ATOM 1547 C C . PRO A 1 195 ? -0.295 -3.546 12.266 1.00 51.71 186 PRO A C 1
ATOM 1548 O O . PRO A 1 195 ? 0.806 -3.513 11.713 1.00 52.55 186 PRO A O 1
ATOM 1552 N N . THR A 1 215 ? 15.643 -11.282 28.453 1.00 39.02 206 THR A N 1
ATOM 1553 C CA . THR A 1 215 ? 15.360 -10.309 27.405 1.00 38.44 206 THR A CA 1
ATOM 1554 C C . THR A 1 215 ? 15.075 -10.993 26.069 1.00 38.81 206 THR A C 1
ATOM 1555 O O . THR A 1 215 ? 15.603 -12.069 25.792 1.00 39.34 206 THR A O 1
ATOM 1559 N N . ARG A 1 216 ? 14.227 -10.366 25.260 1.00 38.64 207 ARG A N 1
ATOM 1560 C CA . ARG A 1 216 ? 14.040 -10.761 23.863 1.00 39.63 207 ARG A CA 1
ATOM 1561 C C . ARG A 1 216 ? 15.006 -9.950 23.007 1.00 35.39 207 ARG A C 1
ATOM 1562 O O . ARG A 1 216 ? 15.387 -8.836 23.378 1.00 36.08 207 ARG A O 1
ATOM 1570 N N . HIS A 1 217 ? 15.405 -10.498 21.862 1.00 29.95 208 HIS A N 1
ATOM 1571 C CA . HIS A 1 217 ? 16.284 -9.756 20.964 1.00 27.62 208 HIS A CA 1
ATOM 1572 C C . HIS A 1 217 ? 15.465 -8.753 20.176 1.00 24.42 208 HIS A C 1
ATOM 1573 O O . HIS A 1 217 ? 14.334 -9.037 19.801 1.00 25.18 208 HIS A O 1
ATOM 1580 N N . VAL A 1 218 ? 16.049 -7.586 19.943 1.00 21.96 209 VAL A N 1
ATOM 1581 C CA . VAL A 1 218 ? 15.433 -6.532 19.144 1.00 21.89 209 VAL A CA 1
ATOM 1582 C C . VAL A 1 218 ? 15.114 -7.021 17.731 1.00 21.55 209 VAL A C 1
ATOM 1583 O O . VAL A 1 218 ? 15.858 -7.817 17.154 1.00 20.63 209 VAL A O 1
ATOM 1587 N N . GLU A 1 219 ? 13.976 -6.577 17.213 1.00 18.87 210 GLU A N 1
ATOM 1588 C CA . GLU A 1 219 ? 13.610 -6.749 15.808 1.00 20.62 210 GLU A CA 1
ATOM 1589 C C . GLU A 1 219 ? 13.181 -5.417 15.207 1.00 18.49 210 GLU A C 1
ATOM 1590 O O . GLU A 1 219 ? 12.711 -4.544 15.906 1.00 19.31 210 GLU A O 1
ATOM 1596 N N . LEU A 1 220 ? 13.340 -5.283 13.897 1.00 18.70 211 LEU A N 1
ATOM 1597 C CA . LEU A 1 220 ? 12.783 -4.171 13.146 1.00 18.14 211 LEU A CA 1
ATOM 1598 C C . LEU A 1 220 ? 11.454 -4.623 12.564 1.00 19.70 211 LEU A C 1
ATOM 1599 O O . LEU A 1 220 ? 11.370 -5.673 11.944 1.00 21.23 211 LEU A O 1
ATOM 1604 N N . ILE A 1 221 ? 10.426 -3.820 12.789 1.00 19.50 212 ILE A N 1
ATOM 1605 C CA . ILE A 1 221 ? 9.079 -4.100 12.343 1.00 20.90 212 ILE A CA 1
ATOM 1606 C C . ILE A 1 221 ? 8.814 -3.266 11.104 1.00 20.91 212 ILE A C 1
ATOM 1607 O O . ILE A 1 221 ? 9.032 -2.051 11.100 1.00 20.38 212 ILE A O 1
ATOM 1612 N N . HIS A 1 222 ? 8.351 -3.929 10.051 1.00 23.52 213 HIS A N 1
ATOM 1613 C CA . HIS A 1 222 ? 8.091 -3.277 8.786 1.00 24.50 213 HIS A CA 1
ATOM 1614 C C . HIS A 1 222 ? 6.720 -2.635 8.873 1.00 25.32 213 HIS A C 1
ATOM 1615 O O . HIS A 1 222 ? 5.705 -3.334 8.956 1.00 26.98 213 HIS A O 1
ATOM 1622 N N . THR A 1 223 ? 6.694 -1.305 8.872 1.00 25.45 214 THR A N 1
ATOM 1623 C CA . THR A 1 223 ? 5.456 -0.561 9.067 1.00 27.30 214 THR A CA 1
ATOM 1624 C C . THR A 1 223 ? 5.486 0.828 8.417 1.00 27.02 214 THR A C 1
ATOM 1625 O O . THR A 1 223 ? 6.489 1.549 8.495 1.00 26.26 214 THR A O 1
ATOM 1629 N N . SER A 1 224 ? 4.372 1.180 7.772 1.00 26.52 215 SER A N 1
ATOM 1630 C CA . SER A 1 224 ? 4.200 2.468 7.092 1.00 26.62 215 SER A CA 1
ATOM 1631 C C . SER A 1 224 ? 5.362 2.799 6.158 1.00 24.13 215 SER A C 1
ATOM 1632 O O . SER A 1 224 ? 5.835 3.944 6.105 1.00 24.29 215 SER A O 1
ATOM 1635 N N . GLY A 1 225 ? 5.827 1.778 5.441 1.00 23.03 216 GLY A N 1
ATOM 1636 C CA . GLY A 1 225 ? 6.845 1.939 4.417 1.00 23.00 216 GLY A CA 1
ATOM 1637 C C . GLY A 1 225 ? 8.265 2.023 4.923 1.00 20.98 216 GLY A C 1
ATOM 1638 O O . GLY A 1 225 ? 9.178 2.264 4.141 1.00 21.80 216 GLY A O 1
ATOM 1639 N N . GLY A 1 226 ? 8.455 1.835 6.228 1.00 19.92 217 GLY A N 1
ATOM 1640 C CA . GLY A 1 226 ? 9.784 1.842 6.822 1.00 20.47 217 GLY A CA 1
ATOM 1641 C C . GLY A 1 226 ? 9.925 0.798 7.899 1.00 19.52 217 GLY A C 1
ATOM 1642 O O . GLY A 1 226 ? 9.080 -0.088 8.028 1.00 19.32 217 GLY A O 1
ATOM 1643 N N . LEU A 1 227 ? 11.007 0.904 8.668 1.00 19.76 218 LEU A N 1
ATOM 1644 C CA . LEU A 1 227 ? 11.306 -0.040 9.730 1.00 18.74 218 LEU A CA 1
ATOM 1645 C C . LEU A 1 227 ? 11.390 0.692 11.056 1.00 18.02 218 LEU A C 1
ATOM 1646 O O . LEU A 1 227 ? 12.015 1.751 11.157 1.00 16.64 218 LEU A O 1
ATOM 1651 N N . VAL A 1 228 ? 10.782 0.090 12.066 1.00 15.44 219 VAL A N 1
ATOM 1652 C CA . VAL A 1 228 ? 10.760 0.636 13.415 1.00 17.26 219 VAL A CA 1
ATOM 1653 C C . VAL A 1 228 ? 11.223 -0.437 14.392 1.00 15.62 219 VAL A C 1
ATOM 1654 O O . VAL A 1 228 ? 10.651 -1.537 14.431 1.00 17.69 219 VAL A O 1
ATOM 1658 N N . ALA A 1 229 ? 12.251 -0.132 15.184 1.00 17.03 220 ALA A N 1
ATOM 1659 C CA . ALA A 1 229 ? 12.754 -1.094 16.181 1.00 18.49 220 ALA A CA 1
ATOM 1660 C C . ALA A 1 229 ? 11.729 -1.319 17.284 1.00 18.89 220 ALA A C 1
ATOM 1661 O O . ALA A 1 229 ? 11.088 -0.369 17.736 1.00 18.22 220 ALA A O 1
ATOM 1663 N N . ASP A 1 230 ? 11.587 -2.572 17.712 1.00 18.39 221 ASP A N 1
ATOM 1664 C CA . ASP A 1 230 ? 10.557 -2.950 18.68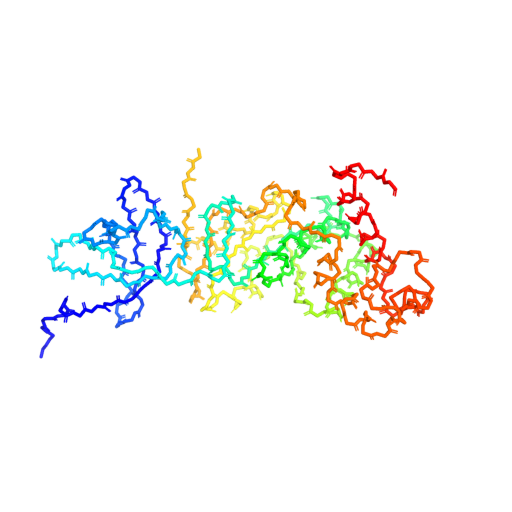8 1.00 18.50 221 ASP A CA 1
ATOM 1665 C C . ASP A 1 230 ? 11.019 -2.842 20.152 1.00 18.77 221 ASP A C 1
ATOM 1666 O O . ASP A 1 230 ? 10.295 -3.240 21.065 1.00 20.28 221 ASP A O 1
ATOM 1671 N N . THR A 1 231 ? 12.217 -2.296 20.354 1.00 17.56 222 THR A N 1
ATOM 1672 C CA . THR A 1 231 ? 12.814 -2.076 21.668 1.00 19.87 222 THR A CA 1
ATOM 1673 C C . THR A 1 231 ? 13.280 -0.619 21.748 1.00 19.61 222 THR A C 1
ATOM 1674 O O . THR A 1 231 ? 13.856 -0.142 20.781 1.00 21.11 222 THR A O 1
ATOM 1678 N N . PRO A 1 232 ? 13.058 0.091 22.855 1.00 21.02 223 PRO A N 1
ATOM 1679 C CA . PRO A 1 232 ? 13.593 1.452 22.967 1.00 20.70 223 PRO A CA 1
ATOM 1680 C C . PRO A 1 232 ? 15.109 1.503 22.935 1.00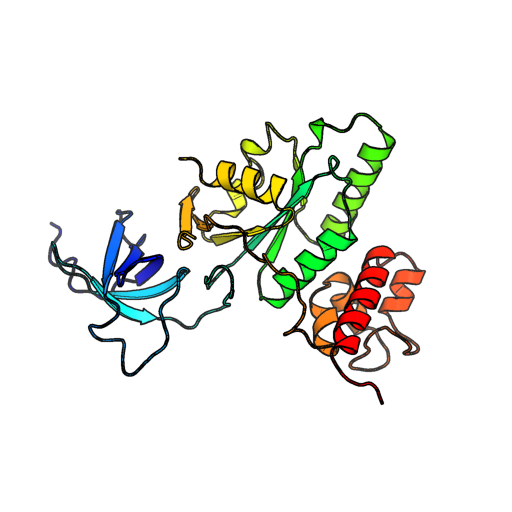 21.44 223 PRO A C 1
ATOM 1681 O O . PRO A 1 232 ? 15.771 0.574 23.398 1.00 22.58 223 PRO A O 1
ATOM 1685 N N . GLY A 1 233 ? 15.648 2.592 22.393 1.00 22.55 224 GLY A N 1
ATOM 1686 C CA . GLY A 1 233 ? 17.083 2.823 22.371 1.00 25.50 224 GLY A CA 1
ATOM 1687 C C . GLY A 1 233 ? 17.549 3.665 23.537 1.00 25.86 224 GLY A C 1
ATOM 1688 O O . GLY A 1 233 ? 16.740 4.181 24.307 1.00 23.69 224 GLY A O 1
ATOM 1689 N N . PHE A 1 234 ? 18.869 3.786 23.664 1.00 28.46 225 PHE A N 1
ATOM 1690 C CA . PHE A 1 234 ? 19.496 4.724 24.591 1.00 29.74 225 PHE A CA 1
ATOM 1691 C C . PHE A 1 234 ? 19.070 4.504 26.039 1.00 31.88 225 PHE A C 1
ATOM 1692 O O . PHE A 1 234 ? 18.738 5.454 26.755 1.00 31.60 225 PHE A O 1
ATOM 1700 N N . SER A 1 235 ? 19.099 3.243 26.459 1.00 34.43 226 SER A N 1
ATOM 1701 C CA . SER A 1 235 ? 18.676 2.858 27.809 1.00 37.55 226 SER A CA 1
ATOM 1702 C C . SER A 1 235 ? 19.642 3.342 28.893 1.00 38.38 226 SER A C 1
ATOM 1703 O O . SER A 1 235 ? 19.250 3.483 30.049 1.00 39.42 226 SER A O 1
ATOM 1706 N N . SER A 1 236 ? 20.896 3.579 28.523 1.00 38.56 227 SER A N 1
ATOM 1707 C CA . SER A 1 236 ? 21.840 4.258 29.407 1.00 38.25 227 SER A CA 1
ATOM 1708 C C . SER A 1 236 ? 22.336 5.536 28.741 1.00 36.26 227 SER A C 1
ATOM 1709 O O . SER A 1 236 ? 22.656 5.549 27.554 1.00 35.62 227 SER A O 1
ATOM 1712 N N . LEU A 1 237 ? 22.388 6.620 29.504 1.00 33.90 228 LEU A N 1
ATOM 1713 C CA . LEU A 1 237 ? 22.674 7.917 28.925 1.00 33.06 228 LEU A CA 1
ATOM 1714 C C . LEU A 1 237 ? 24.081 8.443 29.223 1.00 30.10 228 LEU A C 1
ATOM 1715 O O . LEU A 1 237 ? 24.299 9.644 29.206 1.00 29.25 228 LEU A O 1
ATOM 1720 N N . GLU A 1 238 ? 25.043 7.561 29.476 1.00 26.94 229 GLU A N 1
ATOM 1721 C CA . GLU A 1 238 ? 26.423 8.016 29.724 1.00 26.02 229 GLU A CA 1
ATOM 1722 C C . GLU A 1 238 ? 27.023 8.646 28.469 1.00 25.53 229 GLU A C 1
ATOM 1723 O O . GLU A 1 238 ? 26.767 8.170 27.366 1.00 25.87 229 GLU A O 1
ATOM 1729 N N . PHE A 1 239 ? 27.833 9.698 28.649 1.00 24.54 230 PHE A N 1
ATOM 1730 C CA . PHE A 1 239 ? 28.557 10.337 27.541 1.00 24.98 230 PHE A CA 1
ATOM 1731 C C . PHE A 1 239 ? 29.969 9.749 27.305 1.00 27.22 230 PHE A C 1
ATOM 1732 O O . PHE A 1 239 ? 30.830 10.424 26.757 1.00 27.57 230 PHE A O 1
ATOM 1740 N N . THR A 1 240 ? 30.196 8.496 27.688 1.00 30.91 231 THR A N 1
ATOM 1741 C CA . THR A 1 240 ? 31.549 7.897 27.682 1.00 32.18 231 THR A CA 1
ATOM 1742 C C . THR A 1 240 ? 32.395 8.106 26.415 1.00 32.88 231 THR A C 1
ATOM 1743 O O . THR A 1 240 ? 33.610 8.301 26.511 1.00 34.07 231 THR A O 1
ATOM 1747 N N . ASP A 1 241 ? 31.769 8.068 25.241 1.00 32.18 232 ASP A N 1
ATOM 1748 C CA . ASP A 1 241 ? 32.515 8.131 23.978 1.00 32.48 232 ASP A CA 1
ATOM 1749 C C . ASP A 1 241 ? 32.580 9.553 23.398 1.00 30.75 232 ASP A C 1
ATOM 1750 O O . ASP A 1 241 ? 33.139 9.768 22.316 1.00 30.97 232 ASP A O 1
ATOM 1755 N N . ILE A 1 242 ? 32.039 10.521 24.132 1.00 27.50 233 ILE A N 1
ATOM 1756 C CA . ILE A 1 242 ? 32.044 11.917 23.701 1.00 24.97 233 ILE A CA 1
ATOM 1757 C C . ILE A 1 242 ? 33.156 12.706 24.376 1.00 24.73 233 ILE A C 1
ATOM 1758 O O . ILE A 1 242 ? 33.196 12.803 25.594 1.00 24.75 233 ILE A O 1
ATOM 1763 N N . GLU A 1 243 ? 34.034 13.300 23.577 1.00 24.61 234 GLU A N 1
ATOM 1764 C CA . GLU A 1 243 ? 35.111 14.141 24.104 1.00 24.86 234 GLU A CA 1
ATOM 1765 C C . GLU A 1 243 ? 34.686 15.603 24.134 1.00 23.34 234 GLU A C 1
ATOM 1766 O O . GLU A 1 243 ? 33.728 15.979 23.467 1.00 23.05 234 GLU A O 1
ATOM 1772 N N . GLU A 1 244 ? 35.415 16.411 24.909 1.00 23.43 235 GLU A N 1
ATOM 1773 C CA . GLU A 1 244 ? 35.043 17.804 25.190 1.00 25.34 235 GLU A CA 1
ATOM 1774 C C . GLU A 1 244 ? 34.873 18.633 23.924 1.00 23.60 235 GLU A C 1
ATOM 1775 O O . GLU A 1 244 ? 33.939 19.422 23.806 1.00 24.17 235 GLU A O 1
ATOM 1781 N N . GLU A 1 245 ? 35.767 18.423 22.972 1.00 23.95 236 GLU A N 1
ATOM 1782 C CA . GLU A 1 245 ? 35.749 19.193 21.725 1.00 24.72 236 GLU A CA 1
ATOM 1783 C C . GLU A 1 245 ? 34.630 18.735 20.786 1.00 23.50 236 GLU A C 1
ATOM 1784 O O . GLU A 1 245 ? 34.259 19.478 19.879 1.00 23.60 236 GLU A O 1
ATOM 1790 N N . GLU A 1 246 ? 34.076 17.543 21.014 1.00 21.64 237 GLU A N 1
ATOM 1791 C CA . GLU A 1 246 ? 33.004 16.993 20.181 1.00 20.91 237 GLU A CA 1
ATOM 1792 C C . GLU A 1 246 ? 31.605 17.438 20.658 1.00 18.91 237 GLU A C 1
ATOM 1793 O O . GLU A 1 246 ? 30.639 17.454 19.890 1.00 19.50 237 GLU A O 1
ATOM 1799 N N . LEU A 1 247 ? 31.482 17.786 21.934 1.00 20.07 238 LEU A N 1
ATOM 1800 C CA . LEU A 1 247 ? 30.157 18.030 22.496 1.00 18.33 238 LEU A CA 1
ATOM 1801 C C . LEU A 1 247 ? 29.391 19.159 21.787 1.00 18.45 238 LEU A C 1
ATOM 1802 O O . LEU A 1 247 ? 28.201 19.014 21.519 1.00 19.88 238 LEU A O 1
ATOM 1807 N N . GLY A 1 248 ? 30.065 20.261 21.485 1.00 16.85 239 GLY A N 1
ATOM 1808 C CA . GLY A 1 248 ? 29.384 21.391 20.898 1.00 16.06 239 GLY A CA 1
ATOM 1809 C C . GLY A 1 248 ? 28.728 21.087 19.565 1.00 17.20 239 GLY A C 1
ATOM 1810 O O . GLY A 1 248 ? 27.709 21.717 19.200 1.00 18.30 239 GLY A O 1
ATOM 1811 N N . TYR A 1 249 ? 29.285 20.128 18.833 1.00 17.31 240 TYR A N 1
ATOM 1812 C CA . TYR A 1 249 ? 28.705 19.727 17.539 1.00 15.91 240 TYR A CA 1
ATOM 1813 C C . TYR A 1 249 ? 27.309 19.100 17.668 1.00 17.10 240 TYR A C 1
ATOM 1814 O O . TYR A 1 249 ? 26.549 19.090 16.713 1.00 18.05 240 TYR A O 1
ATOM 1823 N N . THR A 1 250 ? 26.958 18.618 18.855 1.00 15.56 241 THR A N 1
ATOM 1824 C CA . THR A 1 250 ? 25.657 17.959 19.056 1.00 16.02 241 THR A CA 1
ATOM 1825 C C . THR A 1 250 ? 24.556 18.936 19.420 1.00 17.80 241 THR A C 1
ATOM 1826 O O . THR A 1 250 ? 23.403 18.534 19.532 1.00 18.89 241 THR A O 1
ATOM 1830 N N . PHE A 1 251 ? 24.931 20.195 19.649 1.00 16.83 242 PHE A N 1
ATOM 1831 C CA . PHE A 1 251 ? 23.993 21.300 19.860 1.00 18.01 242 PHE A CA 1
ATOM 1832 C C . PHE A 1 251 ? 24.015 22.139 18.572 1.00 18.44 242 PHE A C 1
ATOM 1833 O O . PHE A 1 251 ? 24.913 22.985 18.406 1.00 19.66 242 PHE A O 1
ATOM 1841 N N . PRO A 1 252 ? 23.078 21.944 17.647 1.00 17.84 243 PRO A N 1
ATOM 1842 C CA . PRO A 1 252 ? 23.156 22.661 16.359 1.00 19.30 243 PRO A CA 1
ATOM 1843 C C . PRO A 1 252 ? 23.242 24.185 16.521 1.00 19.98 243 PRO A C 1
ATOM 1844 O O . PRO A 1 252 ? 23.907 24.858 15.736 1.00 19.23 243 PRO A O 1
ATOM 1848 N N . ASP A 1 253 ? 22.571 24.717 17.535 1.00 18.11 244 ASP A N 1
ATOM 1849 C CA . ASP A 1 253 ? 22.601 26.151 17.812 1.00 19.14 244 ASP A CA 1
ATOM 1850 C C . ASP A 1 253 ? 24.003 26.630 18.241 1.00 19.57 244 ASP A C 1
ATOM 1851 O O . ASP A 1 253 ? 24.540 27.581 17.677 1.00 20.89 244 ASP A O 1
ATOM 1856 N N . ILE A 1 254 ? 24.599 25.948 19.203 1.00 20.55 245 ILE A N 1
ATOM 1857 C CA . ILE A 1 254 ? 25.958 26.246 19.656 1.00 20.33 245 ILE A CA 1
ATOM 1858 C C . ILE A 1 254 ? 26.946 26.026 18.517 1.00 19.50 245 ILE A C 1
ATOM 1859 O O . ILE A 1 254 ? 27.836 26.834 18.291 1.00 18.33 245 ILE A O 1
ATOM 1864 N N . ARG A 1 255 ? 26.786 24.913 17.817 1.00 18.95 246 ARG A N 1
ATOM 1865 C CA . ARG A 1 255 ? 27.640 24.567 16.682 1.00 18.89 246 ARG A CA 1
ATOM 1866 C C . ARG A 1 255 ? 27.714 25.691 15.651 1.00 18.97 246 ARG A C 1
ATOM 1867 O O . ARG A 1 255 ? 28.798 26.072 15.202 1.00 19.49 246 ARG A O 1
ATOM 1875 N N . GLU A 1 256 ? 26.559 26.223 15.272 1.00 20.05 247 GLU A N 1
ATOM 1876 C CA . GLU A 1 256 ? 26.505 27.286 14.269 1.00 21.55 247 GLU A CA 1
ATOM 1877 C C . GLU A 1 256 ? 27.085 28.598 14.781 1.00 21.35 247 GLU A C 1
ATOM 1878 O O . GLU A 1 256 ? 27.762 29.322 14.054 1.00 21.47 247 GLU A O 1
ATOM 1884 N N . LYS A 1 257 ? 26.859 28.905 16.046 1.00 21.54 248 LYS A N 1
ATOM 1885 C CA . LYS A 1 257 ? 27.416 30.142 16.601 1.00 22.81 248 LYS A CA 1
ATOM 1886 C C . LYS A 1 257 ? 28.933 30.071 16.809 1.00 24.13 248 LYS A C 1
ATOM 1887 O O . LYS A 1 257 ? 29.607 31.103 16.801 1.00 24.89 248 LYS A O 1
ATOM 1893 N N . SER A 1 258 ? 29.468 28.857 16.950 1.00 23.30 249 SER A N 1
ATOM 1894 C CA . SER A 1 258 ? 30.898 28.655 17.215 1.00 22.48 249 SER A CA 1
ATOM 1895 C C . SER A 1 258 ? 31.805 29.148 16.080 1.00 23.92 249 SER A C 1
ATOM 1896 O O . SER A 1 258 ? 33.008 29.362 16.276 1.00 23.56 249 SER A O 1
ATOM 1899 N N . SER A 1 259 ? 31.228 29.359 14.900 1.00 23.80 250 SER A N 1
ATOM 1900 C CA . SER A 1 259 ? 31.979 29.908 13.770 1.00 25.16 250 SER A CA 1
ATOM 1901 C C . SER A 1 259 ? 32.579 31.296 14.055 1.00 24.81 250 SER A C 1
ATOM 1902 O O . SER A 1 259 ? 33.628 31.656 13.510 1.00 24.90 250 SER A O 1
ATOM 1905 N N . SER A 1 260 ? 31.918 32.054 14.929 1.00 24.77 251 SER A N 1
ATOM 1906 C CA . SER A 1 260 ? 32.303 33.432 15.233 1.00 24.09 251 SER A CA 1
ATOM 1907 C C . SER A 1 260 ? 33.209 33.597 16.461 1.00 23.39 251 SER A C 1
ATOM 1908 O O . SER A 1 260 ? 33.648 34.709 16.757 1.00 22.94 251 SER A O 1
ATOM 1911 N N . CYS A 1 261 ? 33.487 32.511 17.180 1.00 23.13 252 CYS A N 1
ATOM 1912 C CA . CYS A 1 261 ? 34.367 32.587 18.344 1.00 22.75 252 CYS A CA 1
ATOM 1913 C C . CYS A 1 261 ? 35.778 33.017 17.916 1.00 25.55 252 CYS A C 1
ATOM 1914 O O . CYS A 1 261 ? 36.281 32.566 16.892 1.00 23.39 252 CYS A O 1
ATOM 1917 N N . LYS A 1 262 ? 36.404 33.896 18.691 1.00 29.26 253 LYS A N 1
ATOM 1918 C CA . LYS A 1 262 ? 37.736 34.400 18.341 1.00 32.90 253 LYS A CA 1
ATOM 1919 C C . LYS A 1 262 ? 38.750 33.266 18.255 1.00 34.61 253 LYS A C 1
ATOM 1920 O O . LYS A 1 262 ? 39.422 33.116 17.240 1.00 34.09 253 LYS A O 1
ATOM 1926 N N . PHE A 1 263 ? 38.850 32.469 19.314 1.00 36.73 254 PHE A N 1
ATOM 1927 C CA . PHE A 1 263 ? 39.832 31.385 19.355 1.00 38.61 254 PHE A CA 1
ATOM 1928 C C . PHE A 1 263 ? 39.292 30.116 18.704 1.00 39.30 254 PHE A C 1
ATOM 1929 O O . PHE A 1 263 ? 38.123 29.770 18.880 1.00 37.42 254 PHE A O 1
ATOM 1937 N N . ARG A 1 264 ? 40.136 29.434 17.930 1.00 41.24 255 ARG A N 1
ATOM 1938 C CA . ARG A 1 264 ? 39.727 28.181 17.285 1.00 43.13 255 ARG A CA 1
ATOM 1939 C C . ARG A 1 264 ? 39.685 27.063 18.323 1.00 40.32 255 ARG A C 1
ATOM 1940 O O . ARG A 1 264 ? 40.492 27.034 19.256 1.00 40.94 255 ARG A O 1
ATOM 1948 N N . GLY A 1 265 ? 38.725 26.160 18.166 1.00 37.56 256 GLY A N 1
ATOM 1949 C CA . GLY A 1 265 ? 38.474 25.134 19.168 1.00 35.01 256 GLY A CA 1
ATOM 1950 C C . GLY A 1 265 ? 37.924 25.680 20.480 1.00 31.56 256 GLY A C 1
ATOM 1951 O O . GLY A 1 265 ? 38.047 25.031 21.518 1.00 32.70 256 GLY A O 1
ATOM 1952 N N . CYS A 1 266 ? 37.314 26.866 20.441 1.00 27.66 257 CYS A N 1
ATOM 1953 C CA . CYS A 1 266 ? 36.717 27.468 21.631 1.00 24.55 257 CYS A CA 1
ATOM 1954 C C . CYS A 1 266 ? 35.746 26.451 22.201 1.00 23.46 257 CYS A C 1
ATOM 1955 O O . CYS A 1 266 ? 34.970 25.888 21.445 1.00 22.48 257 CYS A O 1
ATOM 1958 N N . LEU A 1 267 ? 35.835 26.187 23.505 1.00 22.29 258 LEU A N 1
ATOM 1959 C CA . LEU A 1 267 ? 34.897 25.296 24.198 1.00 22.22 258 LEU A CA 1
ATOM 1960 C C . LEU A 1 267 ? 33.736 26.070 24.822 1.00 20.10 258 LEU A C 1
ATOM 1961 O O . LEU A 1 267 ? 32.830 25.472 25.404 1.00 19.87 258 LEU A O 1
ATOM 1966 N N . HIS A 1 268 ? 33.773 27.399 24.699 1.00 20.66 259 HIS A N 1
ATOM 1967 C CA . HIS A 1 268 ? 32.683 28.276 25.124 1.00 20.40 259 HIS A CA 1
ATOM 1968 C C . HIS A 1 268 ? 32.485 28.208 26.629 1.00 20.39 259 HIS A C 1
ATOM 1969 O O . HIS A 1 268 ? 31.355 28.263 27.124 1.00 21.56 259 HIS A O 1
ATOM 1976 N N . LEU A 1 269 ? 33.598 28.108 27.351 1.00 22.94 260 LEU A N 1
ATOM 1977 C CA . LEU A 1 269 ? 33.594 28.066 28.809 1.00 23.33 260 LEU A CA 1
ATOM 1978 C C . LEU A 1 269 ? 34.193 29.382 29.363 1.00 23.70 260 LEU A C 1
ATOM 1979 O O . LEU A 1 269 ? 33.453 30.331 29.570 1.00 26.64 260 LEU A O 1
ATOM 1984 N N . LYS A 1 270 ? 35.511 29.468 29.566 1.00 24.94 261 LYS A N 1
ATOM 1985 C CA . LYS A 1 270 ? 36.141 30.689 30.124 1.00 25.00 261 LYS A CA 1
ATOM 1986 C C . LYS A 1 270 ? 36.881 31.543 29.088 1.00 23.89 261 LYS A C 1
ATOM 1987 O O . LYS A 1 270 ? 37.524 32.532 29.442 1.00 25.55 261 LYS A O 1
ATOM 1993 N N . GLU A 1 271 ? 36.801 31.162 27.820 1.00 23.86 262 GLU A N 1
ATOM 1994 C CA . GLU A 1 271 ? 37.468 31.871 26.740 1.00 23.47 262 GLU A CA 1
ATOM 1995 C C . GLU A 1 271 ? 36.877 33.268 26.551 1.00 23.15 262 GLU A C 1
ATOM 1996 O O . GLU A 1 271 ? 35.666 33.434 26.648 1.00 23.02 262 GLU A O 1
ATOM 2002 N N . PRO A 1 272 ? 37.706 34.273 26.278 1.00 24.99 263 PRO A N 1
ATOM 2003 C CA . PRO A 1 272 ? 37.182 35.594 25.946 1.00 24.89 263 PRO A CA 1
ATOM 2004 C C . PRO A 1 272 ? 36.748 35.674 24.482 1.00 24.75 263 PRO A C 1
ATOM 2005 O O . PRO A 1 272 ? 37.194 34.871 23.659 1.00 25.52 263 PRO A O 1
ATOM 2009 N N . LYS A 1 273 ? 35.877 36.631 24.172 1.00 23.37 264 LYS A N 1
ATOM 2010 C CA . LYS A 1 273 ? 35.387 36.846 22.804 1.00 25.13 264 LYS A CA 1
ATOM 2011 C C . LYS A 1 273 ? 34.776 35.585 22.179 1.00 23.44 264 LYS A C 1
ATOM 2012 O O . LYS A 1 273 ? 34.966 35.280 21.002 1.00 22.25 264 LYS A O 1
ATOM 2018 N N . CYS A 1 274 ? 34.032 34.866 23.012 1.00 21.57 265 CYS A N 1
ATOM 2019 C CA . CYS A 1 274 ? 33.293 33.696 22.607 1.00 20.43 265 CYS A CA 1
ATOM 2020 C C . CYS A 1 274 ? 31.953 34.158 22.067 1.00 19.20 265 CYS A C 1
ATOM 2021 O O . CYS A 1 274 ? 31.238 34.898 22.746 1.00 19.62 265 CYS A O 1
ATOM 2024 N N . ALA A 1 275 ? 31.629 33.741 20.843 1.00 20.27 266 ALA A N 1
ATOM 2025 C CA . ALA A 1 275 ? 30.356 34.092 20.205 1.00 20.07 266 ALA A CA 1
ATOM 2026 C C . ALA A 1 275 ? 29.150 33.346 20.778 1.00 19.02 266 ALA A C 1
ATOM 2027 O O . ALA A 1 275 ? 28.008 33.803 20.640 1.00 18.23 266 ALA A O 1
ATOM 2029 N N . VAL A 1 276 ? 29.394 32.189 21.382 1.00 18.64 267 VAL A N 1
ATOM 2030 C CA . VAL A 1 276 ? 28.325 31.382 21.956 1.00 18.22 267 VAL A CA 1
ATOM 2031 C C . VAL A 1 276 ? 27.837 32.081 23.224 1.00 18.49 267 VAL A C 1
ATOM 2032 O O . VAL A 1 276 ? 26.633 32.287 23.414 1.00 19.74 267 VAL A O 1
ATOM 2036 N N . LYS A 1 277 ? 28.777 32.456 24.085 1.00 18.27 268 LYS A N 1
ATOM 2037 C CA . LYS A 1 277 ? 28.426 33.183 25.305 1.00 19.53 268 LYS A CA 1
ATOM 2038 C C . LYS A 1 277 ? 27.739 34.519 24.991 1.00 19.18 268 LYS A C 1
ATOM 2039 O O . LYS A 1 277 ? 26.750 34.876 25.634 1.00 19.52 268 LYS A O 1
ATOM 2045 N N . GLN A 1 278 ? 28.231 35.233 23.980 1.00 19.76 269 GLN A N 1
ATOM 2046 C CA . GLN A 1 278 ? 27.618 36.502 23.574 1.00 21.57 269 GLN A CA 1
ATOM 2047 C C . GLN A 1 278 ? 26.189 36.290 23.075 1.00 20.32 269 GLN A C 1
ATOM 2048 O O . GLN A 1 278 ? 25.321 37.116 23.338 1.00 19.95 269 GLN A O 1
ATOM 2054 N N . ALA A 1 279 ? 25.957 35.188 22.358 1.00 21.22 270 ALA A N 1
ATOM 2055 C CA . ALA A 1 279 ? 24.634 34.873 21.839 1.00 19.66 270 ALA A CA 1
ATOM 2056 C C . ALA A 1 279 ? 23.670 34.580 22.982 1.00 19.68 270 ALA A C 1
ATOM 2057 O O . ALA A 1 279 ? 22.504 34.938 22.913 1.00 19.97 270 ALA A O 1
ATOM 2059 N N . VAL A 1 280 ? 24.157 33.926 24.033 1.00 19.81 271 VAL A N 1
ATOM 2060 C CA . VAL A 1 280 ? 23.326 33.670 25.208 1.00 20.98 271 VAL A CA 1
ATOM 2061 C C . VAL A 1 280 ? 22.951 34.990 25.880 1.00 21.80 271 VAL A C 1
ATOM 2062 O O . VAL A 1 280 ? 21.802 35.187 26.269 1.00 21.27 271 VAL A O 1
ATOM 2066 N N . GLU A 1 281 ? 23.922 35.892 26.004 1.00 21.20 272 GLU A N 1
ATOM 2067 C CA . GLU A 1 281 ? 23.679 37.214 26.594 1.00 23.86 272 GLU A CA 1
ATOM 2068 C C . GLU A 1 281 ? 22.617 38.014 25.839 1.00 23.59 272 GLU A C 1
ATOM 2069 O O . GLU A 1 281 ? 21.840 38.746 26.459 1.00 24.81 272 GLU A O 1
ATOM 2075 N N . ASP A 1 282 ? 22.615 37.877 24.510 1.00 22.42 273 ASP A N 1
ATOM 2076 C CA . ASP A 1 282 ? 21.702 38.593 23.600 1.00 23.73 273 ASP A CA 1
ATOM 2077 C C . ASP A 1 282 ? 20.319 37.928 23.470 1.00 22.85 273 ASP A C 1
ATOM 2078 O O . ASP A 1 282 ? 19.398 38.517 22.915 1.00 24.61 273 ASP A O 1
ATOM 2083 N N . GLY A 1 283 ? 20.183 36.688 23.927 1.00 23.49 274 GLY A N 1
ATOM 2084 C CA . GLY A 1 283 ? 18.946 35.944 23.756 1.00 22.39 274 GLY A CA 1
ATOM 2085 C C . GLY A 1 283 ? 18.861 35.186 22.440 1.00 21.96 274 GLY A C 1
ATOM 2086 O O . GLY A 1 283 ? 17.812 34.615 22.113 1.00 23.04 274 GLY A O 1
ATOM 2087 N N . GLU A 1 284 ? 19.955 35.177 21.685 1.00 20.82 275 GLU A N 1
ATOM 2088 C CA . GLU A 1 284 ? 20.021 34.475 20.398 1.00 22.18 275 GLU A CA 1
ATOM 2089 C C . GLU A 1 284 ? 20.195 32.959 20.573 1.00 22.35 275 GLU A C 1
ATOM 2090 O O . GLU A 1 284 ? 19.872 32.186 19.687 1.00 23.50 275 GLU A O 1
ATOM 2096 N N . LEU A 1 285 ? 20.719 32.547 21.721 1.00 22.40 276 LEU A N 1
ATOM 2097 C CA . LEU A 1 285 ? 20.744 31.153 22.129 1.00 23.71 276 LEU A CA 1
ATOM 2098 C C . LEU A 1 285 ? 20.019 31.087 23.464 1.00 21.51 276 LEU A C 1
ATOM 2099 O O . LEU A 1 285 ? 20.185 31.973 24.304 1.00 20.77 276 LEU A O 1
ATOM 2104 N N . LYS A 1 286 ? 19.204 30.059 23.655 1.00 20.25 277 LYS A N 1
ATOM 2105 C CA . LYS A 1 286 ? 18.481 29.896 24.919 1.00 21.47 277 LYS A CA 1
ATOM 2106 C C . LYS A 1 286 ? 19.433 29.657 26.097 1.00 19.32 277 LYS A C 1
ATOM 2107 O O . LYS A 1 286 ? 20.343 28.808 26.025 1.00 19.36 277 LYS A O 1
ATOM 2113 N N . GLN A 1 287 ? 19.202 30.377 27.190 1.00 19.45 278 GLN A N 1
ATOM 2114 C CA . GLN A 1 287 ? 19.985 30.192 28.405 1.00 21.09 278 GLN A CA 1
ATOM 2115 C C . GLN A 1 287 ? 20.082 28.721 28.860 1.00 19.10 278 GLN A C 1
ATOM 2116 O O . GLN A 1 287 ? 21.176 28.240 29.202 1.00 18.25 278 GLN A O 1
ATOM 2122 N N . TYR A 1 288 ? 18.949 28.011 28.873 1.00 17.66 279 TYR A N 1
ATOM 2123 C CA . TYR A 1 288 ? 18.946 26.643 29.368 1.00 18.27 279 TYR A CA 1
ATOM 2124 C C . TYR A 1 288 ? 19.776 25.703 28.495 1.00 17.10 279 TYR A C 1
ATOM 2125 O O . TYR A 1 288 ? 20.379 24.753 29.016 1.00 19.01 279 TYR A O 1
ATOM 2134 N N . ARG A 1 289 ? 19.833 25.974 27.193 1.00 18.29 280 ARG A N 1
ATOM 2135 C CA . ARG A 1 289 ? 20.639 25.159 26.276 1.00 18.73 280 ARG A CA 1
ATOM 2136 C C . ARG A 1 289 ? 22.098 25.297 26.658 1.00 18.15 280 ARG A C 1
ATOM 2137 O O . ARG A 1 289 ? 22.802 24.306 26.805 1.00 18.90 280 ARG A O 1
ATOM 2145 N N . TYR A 1 290 ? 22.547 26.533 26.842 1.00 18.62 281 TYR A N 1
ATOM 2146 C CA . TYR A 1 290 ? 23.916 26.762 27.258 1.00 19.15 281 TYR A CA 1
ATOM 2147 C C . TYR A 1 290 ? 24.188 26.165 28.641 1.00 18.83 281 TYR A C 1
ATOM 2148 O O . TYR A 1 290 ? 25.232 25.543 28.857 1.00 19.53 281 TYR A O 1
ATOM 2157 N N . ASP A 1 291 ? 23.243 26.316 29.564 1.00 17.89 282 ASP A N 1
ATOM 2158 C CA . ASP A 1 291 ? 23.422 25.787 30.916 1.00 18.76 282 ASP A CA 1
ATOM 2159 C C . ASP A 1 291 ? 23.631 24.279 30.870 1.00 18.15 282 ASP A C 1
ATOM 2160 O O . ASP A 1 291 ? 24.458 23.732 31.587 1.00 19.98 282 ASP A O 1
ATOM 2165 N N . HIS A 1 292 ? 22.861 23.610 30.036 1.00 17.47 283 HIS A N 1
ATOM 2166 C CA . HIS A 1 292 ? 22.995 22.157 29.911 1.00 18.32 283 HIS A CA 1
ATOM 2167 C C . HIS A 1 292 ? 24.312 21.775 29.238 1.00 17.56 283 HIS A C 1
ATOM 2168 O O . HIS A 1 292 ? 25.004 20.862 29.691 1.00 19.12 283 HIS A O 1
ATOM 2175 N N . TYR A 1 293 ? 24.673 22.479 28.167 1.00 18.14 284 TYR A N 1
ATOM 2176 C CA . TYR A 1 293 ? 26.000 22.330 27.559 1.00 17.83 284 TYR A CA 1
ATOM 2177 C C . TYR A 1 293 ? 27.103 22.366 28.625 1.00 19.01 284 TYR A C 1
ATOM 2178 O O . TYR A 1 293 ? 27.912 21.454 28.715 1.00 18.34 284 TYR A O 1
ATOM 2187 N N . VAL A 1 294 ? 27.109 23.387 29.471 1.00 20.14 285 VAL A N 1
ATOM 2188 C CA . VAL A 1 294 ? 28.164 23.534 30.496 1.00 18.54 285 VAL A CA 1
ATOM 2189 C C . VAL A 1 294 ? 28.131 22.390 31.515 1.00 20.52 285 VAL A C 1
ATOM 2190 O O . VAL A 1 294 ? 29.176 21.853 31.906 1.00 18.96 285 VAL A O 1
ATOM 2194 N N . GLU A 1 295 ? 26.929 22.015 31.925 1.00 18.53 286 GLU A N 1
ATOM 2195 C CA . GLU A 1 295 ? 26.747 20.866 32.830 1.00 19.76 286 GLU A CA 1
ATOM 2196 C C . GLU A 1 295 ? 27.296 19.569 32.238 1.00 15.98 286 GLU A C 1
ATOM 2197 O O . GLU A 1 295 ? 27.941 18.784 32.932 1.00 19.32 286 GLU A O 1
ATOM 2203 N N . PHE A 1 296 ? 27.066 19.365 30.940 1.00 16.62 287 PHE A N 1
ATOM 2204 C CA . PHE A 1 296 ? 27.489 18.136 30.274 1.00 16.59 287 PHE A CA 1
ATOM 2205 C C . PHE A 1 296 ? 29.002 18.148 30.076 1.00 16.73 287 PHE A C 1
ATOM 2206 O O . PHE A 1 296 ? 29.667 17.099 30.187 1.00 20.00 287 PHE A O 1
ATOM 2214 N N . MET A 1 297 ? 29.539 19.336 29.801 1.00 18.22 288 MET A N 1
ATOM 2215 C CA . MET A 1 297 ? 30.984 19.545 29.705 1.00 16.91 288 MET A CA 1
ATOM 2216 C C . MET A 1 297 ? 31.687 19.155 31.005 1.00 18.59 288 MET A C 1
ATOM 2217 O O . MET A 1 297 ? 32.715 18.479 31.002 1.00 20.47 288 MET A O 1
ATOM 2225 N N . THR A 1 298 ? 31.127 19.602 32.110 1.00 17.84 289 THR A N 1
ATOM 2226 C CA . THR A 1 298 ? 31.656 19.271 33.421 1.00 18.12 289 THR A CA 1
ATOM 2227 C C . THR A 1 298 ? 31.661 17.755 33.645 1.00 17.48 289 THR A C 1
ATOM 2228 O O . THR A 1 298 ? 32.627 17.203 34.146 1.00 17.41 289 THR A O 1
ATOM 2232 N N . GLU A 1 299 ? 30.579 17.095 33.254 1.00 19.63 290 GLU A N 1
ATOM 2233 C CA . GLU A 1 299 ? 30.448 15.640 33.385 1.00 18.41 290 GLU A CA 1
ATOM 2234 C C . GLU A 1 299 ? 31.485 14.898 32.548 1.00 19.52 290 GLU A C 1
ATOM 2235 O O . GLU A 1 299 ? 32.063 13.914 32.987 1.00 20.15 290 GLU A O 1
ATOM 2241 N N . ILE A 1 300 ? 31.710 15.382 31.332 1.00 19.47 291 ILE A N 1
ATOM 2242 C CA . ILE A 1 300 ? 32.760 14.843 30.478 1.00 18.29 291 ILE A CA 1
ATOM 2243 C C . ILE A 1 300 ? 34.129 15.042 31.098 1.00 18.39 291 ILE A C 1
ATOM 2244 O O . ILE A 1 300 ? 34.927 14.114 31.155 1.00 18.32 291 ILE A O 1
ATOM 2249 N N . LYS A 1 301 ? 34.392 16.252 31.575 1.00 17.02 292 LYS A N 1
ATOM 2250 C CA . LYS A 1 301 ? 35.702 16.562 32.169 1.00 19.39 292 LYS A CA 1
ATOM 2251 C C . LYS A 1 301 ? 35.973 15.768 33.458 1.00 18.72 292 LYS A C 1
ATOM 2252 O O . LYS A 1 301 ? 37.112 15.380 33.750 1.00 18.96 292 LYS A O 1
ATOM 2258 N N . ASP A 1 302 ? 34.917 15.504 34.219 1.00 17.09 293 ASP A N 1
ATOM 2259 C CA . ASP A 1 302 ? 35.040 14.801 35.500 1.00 18.69 293 ASP A CA 1
ATOM 2260 C C . ASP A 1 302 ? 35.358 13.320 35.362 1.00 18.50 293 ASP A C 1
ATOM 2261 O O . ASP A 1 302 ? 35.640 12.671 36.367 1.00 19.62 293 ASP A O 1
ATOM 2266 N N . ARG A 1 303 ? 35.314 12.789 34.138 1.00 21.49 294 ARG A N 1
ATOM 2267 C CA . ARG A 1 303 ? 35.789 11.429 33.849 1.00 22.96 294 ARG A CA 1
ATOM 2268 C C . ARG A 1 303 ? 37.254 11.225 34.183 1.00 24.38 294 ARG A C 1
ATOM 2269 O O . ARG A 1 303 ? 37.681 10.105 34.462 1.00 25.98 294 ARG A O 1
ATOM 2283 N N . LYS A 1 304 ? 38.026 12.300 34.135 1.00 24.23 295 LYS A N 1
ATOM 2284 C CA . LYS A 1 304 ? 39.473 12.182 34.138 1.00 26.11 295 LYS A CA 1
ATOM 2285 C C . LYS A 1 304 ? 40.070 13.133 35.158 1.00 22.77 295 LYS A C 1
ATOM 2286 O O . LYS A 1 304 ? 39.422 14.097 35.563 1.00 20.77 295 LYS A O 1
ATOM 2292 N N . PRO A 1 305 ? 41.289 12.852 35.605 1.00 21.87 296 PRO A N 1
ATOM 2293 C CA . PRO A 1 305 ? 42.000 13.797 36.461 1.00 23.59 296 PRO A CA 1
ATOM 2294 C C . PRO A 1 305 ? 42.239 15.124 35.747 1.00 25.48 296 PRO A C 1
ATOM 2295 O O . PRO A 1 305 ? 42.384 15.158 34.527 1.00 24.71 296 PRO A O 1
ATOM 2299 N N . ARG A 1 306 ? 42.250 16.201 36.522 1.00 27.18 297 ARG A N 1
ATOM 2300 C CA . ARG A 1 306 ? 42.440 17.557 36.013 1.00 28.71 297 ARG A CA 1
ATOM 2301 C C . ARG A 1 306 ? 43.789 18.129 36.485 1.00 28.39 297 ARG A C 1
ATOM 2302 O O . ARG A 1 306 ? 44.201 17.914 37.632 1.00 28.43 297 ARG A O 1
ATOM 2310 N N . TYR A 1 307 ? 44.474 18.836 35.585 1.00 27.01 298 TYR A N 1
ATOM 2311 C CA . TYR A 1 307 ? 45.823 19.355 35.840 1.00 26.10 298 TYR A CA 1
ATOM 2312 C C . TYR A 1 307 ? 45.972 20.781 35.321 1.00 27.50 298 TYR A C 1
ATOM 2313 O O . TYR A 1 307 ? 45.185 21.230 34.498 1.00 26.79 298 TYR A O 1
#